Protein AF-A0A353PG10-F1 (afdb_monomer_lite)

Foldseek 3Di:
DDPVPQKDKDWDKDLLVVQCVPVNLCSLVVSLVVVVVVLQVVLVVCVVLVKFKAWPVQAFQVLVCLLLVQPPDQVQAGRMGTDTMMMIGRDPDDDDDDSVVSSVVSVPDDDDDHHDHPDPDDPDDRVSSVVVRVVPGGHRHPDDQDPLDPQDDQQDAPDDPDDVVVCVVPDDPDDDDDPPDDDPPSNVVNVVSLLRADCSHPPNVHPRPSPPDDDDDD

Sequence (218 aa):
PSADGSVALLGLTSIHWREAWKYGERAYRYCQLDVGHAVAALSYAAALLGWRLQSLTHWPDAAVAALLGVDRPTDGAEAEHPDLLLAVDTGPAGAPPEADAWLAWARDAEWQGRPNVLDHRPLYQWPVIEAVSHAADKPATPVFFPMMHDAPAVRPAAGDERPAMAVIRERRSAQAYDPAGTMPLATLEALLDRFVPRADVPPWAALPESDRLHLLLF

Radius of gyration: 20.2 Å; chains: 1; bounding box: 53×33×56 Å

pLDDT: mean 86.89, std 9.65, range [48.97, 97.25]

Secondary structure (DSSP, 8-state):
--TTS-EEEEEEEE-THHHHHHHGGGHHHHHHHHHHHHHHHHHHHHHHHT-EEEE-TTS-HHHHHHHHT-SS--TTPPP-EEEEEEEEE-SSSPPPPPHHHHHHHHHTS-----PPPS-SS-----HHHHHHHHHH--------------PPPPPPPSS--S-HHHHHHH-----S--TT----HHHHHHHHGGGS--TTSTTGGG-TTGGG------

Structure (mmCIF, N/CA/C/O backbone):
data_AF-A0A353PG10-F1
#
_entry.id   AF-A0A353PG10-F1
#
loop_
_atom_site.group_PDB
_atom_site.id
_atom_site.type_symbol
_atom_site.label_atom_id
_atom_site.label_alt_id
_atom_site.label_comp_id
_atom_site.label_asym_id
_atom_site.label_entity_id
_atom_site.label_seq_id
_atom_site.pdbx_PDB_ins_code
_atom_site.Cartn_x
_atom_site.Cartn_y
_atom_site.Cartn_z
_atom_site.occupancy
_atom_site.B_iso_or_equiv
_atom_site.auth_seq_id
_atom_site.auth_comp_id
_atom_site.auth_asym_id
_atom_site.auth_atom_id
_atom_site.pdbx_PDB_model_num
ATOM 1 N N . PRO A 1 1 ? -19.502 -7.503 3.652 1.00 61.19 1 PRO A N 1
ATOM 2 C CA . PRO A 1 1 ? -18.979 -8.670 2.896 1.00 61.19 1 PRO A CA 1
ATOM 3 C C . PRO A 1 1 ? -19.734 -8.865 1.576 1.00 61.19 1 PRO A C 1
ATOM 5 O O . PRO A 1 1 ? -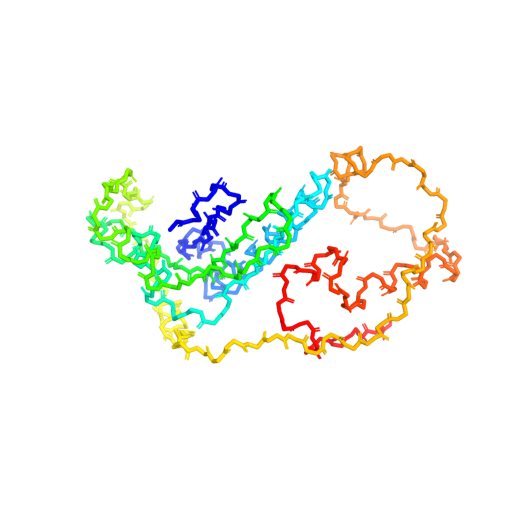20.938 -8.618 1.547 1.00 61.19 1 PRO A O 1
ATOM 8 N N . SER A 1 2 ? -19.044 -9.265 0.500 1.00 65.62 2 SER A N 1
ATOM 9 C CA . SER A 1 2 ? -19.690 -9.573 -0.788 1.00 65.62 2 SER A CA 1
ATOM 10 C C . SER A 1 2 ? -20.646 -10.762 -0.633 1.00 65.62 2 SER A C 1
ATOM 12 O O . SER A 1 2 ? -20.332 -11.729 0.059 1.00 65.62 2 SER A O 1
ATOM 14 N N . ALA A 1 3 ? -21.833 -10.682 -1.238 1.00 64.31 3 ALA A N 1
ATOM 15 C CA . ALA A 1 3 ? -22.872 -11.706 -1.079 1.00 64.31 3 ALA A CA 1
ATOM 16 C C . ALA A 1 3 ? -22.484 -13.063 -1.698 1.00 64.31 3 ALA A C 1
ATOM 18 O O . ALA A 1 3 ? -22.987 -14.099 -1.272 1.00 64.31 3 ALA A O 1
ATOM 19 N N . ASP A 1 4 ? -21.587 -13.055 -2.684 1.00 76.38 4 ASP A N 1
ATOM 20 C CA . ASP A 1 4 ? -21.081 -14.232 -3.395 1.00 76.38 4 ASP A CA 1
ATOM 21 C C . ASP A 1 4 ? -19.673 -14.667 -2.942 1.00 76.38 4 ASP A C 1
ATOM 23 O O . ASP A 1 4 ? -19.165 -15.681 -3.417 1.00 76.38 4 ASP A O 1
ATOM 27 N N . GLY A 1 5 ? -19.041 -13.923 -2.025 1.00 78.56 5 GLY A N 1
ATOM 28 C CA . GLY A 1 5 ? -17.683 -14.189 -1.545 1.00 78.56 5 GLY A CA 1
ATOM 29 C C . GLY A 1 5 ? -16.573 -13.894 -2.560 1.00 78.56 5 GLY A C 1
ATOM 30 O O . GLY A 1 5 ? -15.436 -14.303 -2.335 1.00 78.56 5 GLY A O 1
ATOM 31 N N . SER A 1 6 ? -16.870 -13.198 -3.662 1.00 85.88 6 SER A N 1
ATOM 32 C CA . SER A 1 6 ? -15.894 -12.892 -4.721 1.00 85.88 6 SER A CA 1
ATOM 33 C C . SER A 1 6 ? -14.858 -11.836 -4.320 1.00 85.88 6 SER A C 1
ATOM 35 O O . SER A 1 6 ? -13.756 -11.820 -4.876 1.00 85.88 6 SER A O 1
ATOM 37 N N . VAL A 1 7 ? -15.197 -10.990 -3.338 1.00 90.69 7 VAL A N 1
ATOM 38 C CA . VAL A 1 7 ? -14.365 -9.873 -2.863 1.00 90.69 7 VAL A CA 1
ATOM 39 C C . VAL A 1 7 ? -13.881 -10.099 -1.434 1.00 90.69 7 VAL A C 1
ATOM 41 O O . VAL A 1 7 ? -14.697 -10.242 -0.516 1.00 90.69 7 VAL A O 1
ATOM 44 N N . ALA A 1 8 ? -12.564 -10.015 -1.249 1.00 92.12 8 ALA A N 1
ATOM 45 C CA . ALA A 1 8 ? -11.888 -9.952 0.043 1.00 92.12 8 ALA A CA 1
ATOM 46 C C . ALA A 1 8 ? -11.240 -8.574 0.253 1.00 92.12 8 ALA A C 1
ATOM 48 O O . ALA A 1 8 ? -10.805 -7.933 -0.703 1.00 92.12 8 ALA A O 1
ATOM 49 N N . LEU A 1 9 ? -11.154 -8.128 1.508 1.00 94.25 9 LEU A N 1
ATOM 50 C CA . LEU A 1 9 ? -10.423 -6.916 1.876 1.00 94.25 9 LEU A CA 1
ATOM 51 C C . LEU A 1 9 ? -9.080 -7.284 2.504 1.00 94.25 9 LEU A C 1
ATOM 53 O O . LEU A 1 9 ? -9.008 -8.163 3.360 1.00 94.25 9 LEU A O 1
ATOM 57 N N . LEU A 1 10 ? -8.028 -6.595 2.077 1.00 95.88 10 LEU A N 1
ATOM 58 C CA . LEU A 1 10 ? -6.673 -6.729 2.588 1.00 95.88 10 LEU A CA 1
ATOM 59 C C . LEU A 1 10 ? -6.204 -5.364 3.094 1.00 95.88 10 LEU A C 1
ATOM 61 O O . LEU A 1 10 ? -6.101 -4.417 2.317 1.00 95.88 10 LEU A O 1
ATOM 65 N N . GLY A 1 11 ? -5.926 -5.269 4.390 1.00 96.38 11 GLY A N 1
ATOM 66 C CA . GLY A 1 11 ? -5.339 -4.079 4.999 1.00 96.38 11 GLY A CA 1
ATOM 67 C C . GLY A 1 11 ? -3.822 -4.157 5.073 1.00 96.38 11 GLY A C 1
ATOM 68 O O . GLY A 1 11 ? -3.269 -5.226 5.330 1.00 96.38 11 GLY A O 1
ATOM 69 N N . LEU A 1 12 ? -3.170 -3.017 4.880 1.00 97.25 12 LEU A N 1
ATOM 70 C CA . LEU A 1 12 ? -1.768 -2.796 5.208 1.00 97.25 12 LEU A CA 1
ATOM 71 C C . LEU A 1 12 ? -1.688 -1.801 6.364 1.00 97.25 12 LEU A C 1
ATOM 73 O O . LEU A 1 12 ? -2.418 -0.806 6.387 1.00 97.25 12 LEU A O 1
ATOM 77 N N . THR A 1 13 ? -0.810 -2.101 7.311 1.00 96.81 13 THR A N 1
ATOM 78 C CA . THR A 1 13 ? -0.596 -1.333 8.534 1.00 96.81 13 THR A CA 1
ATOM 79 C C . THR A 1 13 ? 0.894 -1.178 8.799 1.00 96.81 13 THR A C 1
ATOM 81 O O . THR A 1 13 ? 1.704 -2.037 8.426 1.00 96.81 13 THR A O 1
ATOM 84 N N . SER A 1 14 ? 1.248 -0.106 9.502 1.00 96.50 14 SER A N 1
ATOM 85 C CA . SER A 1 14 ? 2.624 0.201 9.870 1.00 96.50 14 SER A CA 1
ATOM 86 C C . SER A 1 14 ? 2.748 0.455 11.359 1.00 96.50 14 SER A C 1
ATOM 88 O O . SER A 1 14 ? 2.013 1.237 11.954 1.00 96.50 14 SER A O 1
ATOM 90 N N . ILE A 1 15 ? 3.770 -0.152 11.957 1.00 94.94 15 ILE A N 1
ATOM 91 C CA . ILE A 1 15 ? 4.272 0.245 13.270 1.00 94.94 15 ILE A CA 1
ATOM 92 C C . ILE A 1 15 ? 5.528 1.069 13.011 1.00 94.94 15 ILE A C 1
ATOM 94 O O . ILE A 1 15 ? 6.625 0.514 12.917 1.00 94.94 15 ILE A O 1
ATOM 98 N N . HIS A 1 16 ? 5.379 2.390 12.879 1.00 94.69 16 HIS A N 1
ATOM 99 C CA . HIS A 1 16 ? 6.475 3.293 12.497 1.00 94.69 16 HIS A CA 1
ATOM 100 C C . HIS A 1 16 ? 7.722 3.142 13.385 1.00 94.69 16 HIS A C 1
ATOM 102 O O . HIS A 1 16 ? 8.853 3.329 12.929 1.00 94.69 16 HIS A O 1
ATOM 108 N N . TRP A 1 17 ? 7.532 2.749 14.650 1.00 92.00 17 TRP A N 1
ATOM 109 C CA . TRP A 1 17 ? 8.621 2.481 15.586 1.00 92.00 17 TRP A CA 1
ATOM 110 C C . TRP A 1 17 ? 9.616 1.420 15.082 1.00 92.00 17 TRP A C 1
ATOM 112 O O . TRP A 1 17 ? 10.823 1.563 15.290 1.00 92.00 17 TRP A O 1
ATOM 122 N N . ARG A 1 18 ? 9.151 0.412 14.328 1.00 92.12 18 ARG A N 1
ATOM 123 C CA . ARG A 1 18 ? 10.015 -0.624 13.728 1.00 92.12 18 ARG A CA 1
ATOM 124 C C . ARG A 1 18 ? 11.012 -0.073 12.715 1.00 92.12 18 ARG A C 1
ATOM 126 O O . ARG A 1 18 ? 12.076 -0.660 12.553 1.00 92.12 18 ARG A O 1
ATOM 133 N N . GLU A 1 19 ? 10.702 1.054 12.084 1.00 94.56 19 GLU A N 1
ATOM 134 C CA . GLU A 1 19 ? 11.588 1.723 11.127 1.00 94.56 19 GLU A CA 1
ATOM 135 C C . GLU A 1 19 ? 12.431 2.832 11.783 1.00 94.56 19 GLU A C 1
ATOM 137 O O . GLU A 1 19 ? 13.506 3.208 11.299 1.00 94.56 19 GLU A O 1
ATOM 142 N N . ALA A 1 20 ? 11.986 3.343 12.932 1.00 93.19 20 ALA A N 1
ATOM 143 C CA . ALA A 1 20 ? 12.595 4.484 13.608 1.00 93.19 20 ALA A CA 1
ATOM 144 C C . ALA A 1 20 ? 13.982 4.206 14.195 1.00 93.19 20 ALA A C 1
ATOM 146 O O . ALA A 1 20 ? 14.817 5.110 14.198 1.00 93.19 20 ALA A O 1
ATOM 147 N N . TRP A 1 21 ? 14.286 2.977 14.624 1.00 88.12 21 TRP A N 1
ATOM 148 C CA . TRP A 1 21 ? 15.627 2.654 15.142 1.00 88.12 21 TRP A CA 1
ATOM 149 C C . TRP A 1 21 ? 16.729 2.855 14.089 1.00 88.12 21 TRP A C 1
ATOM 151 O O . TRP A 1 21 ? 17.858 3.203 14.431 1.00 88.12 21 TRP A O 1
ATOM 161 N N . LYS A 1 22 ? 16.405 2.645 12.805 1.00 90.44 22 LYS A N 1
ATOM 162 C CA . LYS A 1 22 ? 17.348 2.752 11.685 1.00 90.44 22 LYS A CA 1
ATOM 163 C C . LYS A 1 22 ? 17.289 4.115 11.004 1.00 90.44 22 LYS A C 1
ATOM 165 O O . LYS A 1 22 ? 18.321 4.631 10.571 1.00 90.44 22 LYS A O 1
ATOM 170 N N . TYR A 1 23 ? 16.092 4.683 10.870 1.00 94.00 23 TYR A N 1
ATOM 171 C CA . TYR A 1 23 ? 15.860 5.863 10.034 1.00 94.00 23 TYR A CA 1
ATOM 172 C C . TYR A 1 23 ? 15.484 7.131 10.812 1.00 94.00 23 TYR A C 1
ATOM 174 O O . TYR A 1 23 ? 15.431 8.205 10.201 1.00 94.00 23 TYR A O 1
ATOM 182 N N . GLY A 1 24 ? 15.276 7.032 12.129 1.00 93.44 24 GLY A N 1
ATOM 183 C CA . GLY A 1 24 ? 14.870 8.141 12.990 1.00 93.44 24 GLY A CA 1
ATOM 184 C C . GLY A 1 24 ? 13.595 8.810 12.484 1.00 93.44 24 GLY A C 1
ATOM 185 O O . GLY A 1 24 ? 12.650 8.140 12.075 1.00 93.44 24 GLY A O 1
ATOM 186 N N . GLU A 1 25 ? 13.606 10.140 12.415 1.00 94.44 25 GLU A N 1
ATOM 187 C CA . GLU A 1 25 ? 12.480 10.970 11.952 1.00 94.44 25 GLU A CA 1
ATOM 188 C C . GLU A 1 25 ? 11.973 10.619 10.542 1.00 94.44 25 GLU A C 1
ATOM 190 O O . GLU A 1 25 ? 10.829 10.904 10.198 1.00 94.44 25 GLU A O 1
ATOM 195 N N . ARG A 1 26 ? 12.800 9.974 9.707 1.00 94.88 26 ARG A N 1
ATOM 196 C CA . ARG A 1 26 ? 12.413 9.578 8.343 1.00 94.88 26 ARG A CA 1
ATOM 197 C C . ARG A 1 26 ? 11.618 8.273 8.286 1.00 94.88 26 ARG A C 1
ATOM 199 O O . ARG A 1 26 ? 11.213 7.887 7.194 1.00 94.88 26 ARG A O 1
ATOM 206 N N . ALA A 1 27 ? 11.413 7.591 9.410 1.00 95.69 27 ALA A N 1
ATOM 207 C CA . ALA A 1 27 ? 10.739 6.296 9.463 1.00 95.69 27 ALA A CA 1
ATOM 208 C C . ALA A 1 27 ? 9.342 6.308 8.838 1.00 95.69 27 ALA A C 1
ATOM 210 O O . ALA A 1 27 ? 9.041 5.407 8.061 1.00 95.69 27 ALA A O 1
ATOM 211 N N . TYR A 1 28 ? 8.551 7.362 9.081 1.00 95.75 28 TYR A N 1
ATOM 212 C CA . TYR A 1 28 ? 7.235 7.530 8.455 1.00 95.75 28 TYR A CA 1
ATOM 213 C C . TYR A 1 28 ? 7.326 7.387 6.930 1.00 95.75 28 TYR A C 1
ATOM 215 O O . TYR A 1 28 ? 6.670 6.543 6.330 1.00 95.75 28 TYR A O 1
ATOM 223 N N . ARG A 1 29 ? 8.243 8.135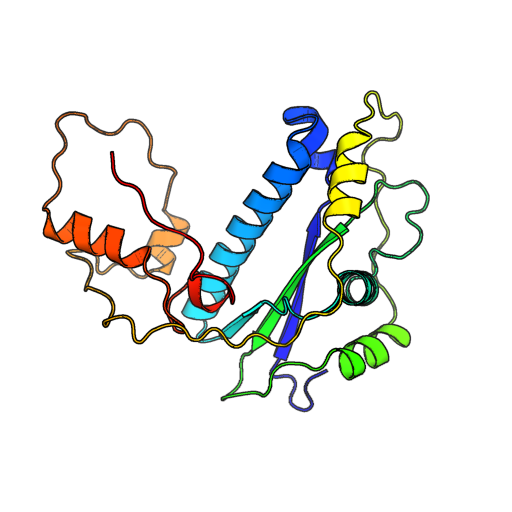 6.298 1.00 96.00 29 ARG A N 1
ATOM 224 C CA . ARG A 1 29 ? 8.467 8.072 4.848 1.00 96.00 29 ARG A CA 1
ATOM 225 C C . ARG A 1 29 ? 8.853 6.666 4.381 1.00 96.00 29 ARG A C 1
ATOM 227 O O . ARG A 1 29 ? 8.420 6.269 3.306 1.00 96.00 29 ARG A O 1
ATOM 234 N N . TYR A 1 30 ? 9.688 5.945 5.129 1.00 96.56 30 TYR A N 1
ATOM 235 C CA . TYR A 1 30 ? 10.090 4.589 4.742 1.00 96.56 30 TYR A CA 1
ATOM 236 C C . TYR A 1 30 ? 8.936 3.592 4.843 1.00 96.56 30 TYR A C 1
ATOM 238 O O . TYR A 1 30 ? 8.772 2.813 3.912 1.00 96.56 30 TYR A O 1
ATOM 246 N N . CYS A 1 31 ? 8.077 3.699 5.860 1.00 96.69 31 CYS A N 1
ATOM 247 C CA . CYS A 1 31 ? 6.853 2.895 5.936 1.00 96.69 31 CYS A CA 1
ATOM 248 C C . CYS A 1 31 ? 5.971 3.115 4.698 1.00 96.69 31 CYS A C 1
ATOM 250 O O . CYS A 1 31 ? 5.562 2.155 4.053 1.00 96.69 31 CYS A O 1
ATOM 252 N N . GLN A 1 32 ? 5.797 4.368 4.263 1.00 94.75 32 GLN A N 1
ATOM 253 C CA . GLN A 1 32 ? 5.032 4.665 3.044 1.00 94.75 32 GLN A CA 1
ATOM 254 C C . GLN A 1 32 ? 5.668 4.072 1.770 1.00 94.75 32 GLN A C 1
ATOM 256 O O . GLN A 1 32 ? 4.966 3.616 0.864 1.00 94.75 32 GLN A O 1
ATOM 261 N N . LEU A 1 33 ? 7.004 4.034 1.687 1.00 94.81 33 LEU A N 1
ATOM 262 C CA . LEU A 1 33 ? 7.709 3.373 0.580 1.00 94.81 33 LEU A CA 1
ATOM 263 C C . LEU A 1 33 ? 7.508 1.851 0.606 1.00 94.81 33 LEU A C 1
ATOM 265 O O . LEU A 1 33 ? 7.279 1.249 -0.446 1.00 94.81 33 LEU A O 1
ATOM 269 N N . ASP A 1 34 ? 7.555 1.240 1.787 1.00 96.50 34 ASP A N 1
ATOM 270 C CA . ASP A 1 34 ? 7.353 -0.198 1.963 1.00 96.50 34 ASP A CA 1
ATOM 271 C C . ASP A 1 34 ? 5.918 -0.610 1.620 1.00 96.50 34 ASP A C 1
ATOM 273 O O . ASP A 1 34 ? 5.719 -1.601 0.913 1.00 96.50 34 ASP A O 1
ATOM 277 N N . VAL A 1 35 ? 4.924 0.197 2.002 1.00 95.56 35 VAL A N 1
ATOM 278 C CA . VAL A 1 35 ? 3.524 0.031 1.578 1.00 95.56 35 VAL A CA 1
ATOM 279 C C . VAL A 1 35 ? 3.418 0.086 0.054 1.00 95.56 35 VAL A C 1
ATOM 281 O O . VAL A 1 35 ? 2.810 -0.798 -0.552 1.00 95.56 35 VAL A O 1
ATOM 284 N N . GLY A 1 36 ? 4.072 1.050 -0.602 1.00 92.81 36 GLY A N 1
ATOM 285 C CA . GLY A 1 36 ? 4.122 1.122 -2.066 1.00 92.81 36 GLY A CA 1
ATOM 286 C C . GLY A 1 36 ? 4.718 -0.138 -2.712 1.00 92.81 36 GLY A C 1
ATOM 287 O O . GLY A 1 36 ? 4.179 -0.659 -3.695 1.00 92.81 36 GLY A O 1
ATOM 288 N N . HIS A 1 37 ? 5.794 -0.684 -2.139 1.00 93.50 37 HIS A N 1
ATOM 289 C CA . HIS A 1 37 ? 6.376 -1.953 -2.581 1.00 93.50 37 HIS A CA 1
ATOM 290 C C . HIS A 1 37 ? 5.433 -3.144 -2.364 1.00 93.50 37 HIS A C 1
ATOM 292 O O . HIS A 1 37 ? 5.328 -3.999 -3.251 1.00 93.50 37 HIS A O 1
ATOM 298 N N . ALA A 1 38 ? 4.736 -3.195 -1.227 1.00 95.94 38 ALA A N 1
ATOM 299 C CA . ALA A 1 38 ? 3.758 -4.231 -0.918 1.00 95.94 38 ALA A CA 1
ATOM 300 C C . ALA A 1 38 ? 2.588 -4.205 -1.911 1.00 95.94 38 ALA A C 1
ATOM 302 O O . ALA A 1 38 ? 2.265 -5.238 -2.497 1.00 95.94 38 ALA A O 1
ATOM 303 N N . VAL A 1 39 ? 2.022 -3.026 -2.191 1.00 94.75 39 VAL A N 1
ATOM 304 C CA . VAL A 1 39 ? 0.951 -2.851 -3.187 1.00 94.75 39 VAL A CA 1
ATOM 305 C C . VAL A 1 39 ? 1.403 -3.305 -4.569 1.00 94.75 39 VAL A C 1
ATOM 307 O O . VAL A 1 39 ? 0.683 -4.047 -5.236 1.00 94.75 39 VAL A O 1
ATOM 310 N N . ALA A 1 40 ? 2.610 -2.926 -4.999 1.00 92.19 40 ALA A N 1
ATOM 311 C CA . ALA A 1 40 ? 3.134 -3.364 -6.287 1.00 92.19 40 ALA A CA 1
ATOM 312 C C . ALA A 1 40 ? 3.273 -4.895 -6.353 1.00 92.19 40 ALA A C 1
ATOM 314 O O . ALA A 1 40 ? 2.849 -5.510 -7.331 1.00 92.19 40 ALA A O 1
ATOM 315 N N . ALA A 1 41 ? 3.823 -5.525 -5.310 1.00 93.94 41 ALA A N 1
ATOM 316 C CA . ALA A 1 41 ? 3.961 -6.979 -5.239 1.00 93.94 41 ALA A CA 1
ATOM 317 C C . ALA A 1 41 ? 2.601 -7.696 -5.281 1.00 93.94 41 ALA A C 1
ATOM 319 O O . ALA A 1 41 ? 2.437 -8.652 -6.043 1.00 93.94 41 ALA A O 1
ATOM 320 N N . LEU A 1 42 ? 1.622 -7.204 -4.518 1.00 95.75 42 LEU A N 1
ATOM 321 C CA . LEU A 1 42 ? 0.252 -7.716 -4.509 1.00 95.75 42 LEU A CA 1
ATOM 322 C C . LEU A 1 42 ? -0.425 -7.538 -5.871 1.00 95.75 42 LEU A C 1
ATOM 324 O O . LEU A 1 42 ? -1.096 -8.454 -6.336 1.00 95.75 42 LEU A O 1
ATOM 328 N N . SER A 1 43 ? -0.211 -6.404 -6.544 1.00 94.06 43 SER A N 1
ATOM 329 C CA . SER A 1 43 ? -0.770 -6.134 -7.872 1.00 94.06 43 SER A CA 1
ATOM 330 C C . SER A 1 43 ? -0.240 -7.116 -8.921 1.00 94.06 43 SER A C 1
ATOM 332 O O . SER A 1 43 ? -1.022 -7.689 -9.680 1.00 94.06 43 SER A O 1
ATOM 334 N N . TYR A 1 44 ? 1.068 -7.401 -8.917 1.00 93.75 44 TYR A N 1
ATOM 335 C CA . TYR A 1 44 ? 1.634 -8.439 -9.783 1.00 93.75 44 TYR A CA 1
ATOM 336 C C . TYR A 1 44 ? 1.094 -9.834 -9.445 1.00 93.75 44 TYR A C 1
ATOM 338 O O . TYR A 1 44 ? 0.800 -10.604 -10.357 1.00 93.75 44 TYR A O 1
ATOM 346 N N . ALA A 1 45 ? 0.944 -10.171 -8.161 1.00 94.19 45 ALA A N 1
ATOM 347 C CA . ALA A 1 45 ? 0.387 -11.458 -7.747 1.00 94.19 45 ALA A CA 1
ATOM 348 C C . ALA A 1 45 ? -1.074 -11.624 -8.200 1.00 94.19 45 ALA A C 1
ATOM 350 O O . ALA A 1 45 ? -1.414 -12.653 -8.779 1.00 94.19 45 ALA A O 1
ATOM 351 N N . ALA A 1 46 ? -1.908 -10.599 -8.004 1.00 93.44 46 ALA A N 1
ATOM 352 C CA . ALA A 1 46 ? -3.294 -10.585 -8.460 1.00 93.44 46 ALA A CA 1
ATOM 353 C C . ALA A 1 46 ? -3.377 -10.760 -9.984 1.00 93.44 46 ALA A C 1
ATOM 355 O O . ALA A 1 46 ? -4.083 -11.649 -10.455 1.00 93.44 46 ALA A O 1
ATOM 356 N N . ALA A 1 47 ? -2.571 -10.013 -10.747 1.00 92.25 47 ALA A N 1
ATOM 357 C CA . ALA A 1 47 ? -2.531 -10.123 -12.204 1.00 92.25 47 ALA A CA 1
ATOM 358 C C . ALA A 1 47 ? -2.158 -11.539 -12.685 1.00 92.25 47 ALA A C 1
ATOM 360 O O . ALA A 1 47 ? -2.768 -12.054 -13.619 1.00 92.25 47 ALA A O 1
ATOM 361 N N . LEU A 1 48 ? -1.199 -12.202 -12.028 1.00 93.50 48 LEU A N 1
ATOM 362 C CA . LEU A 1 48 ? -0.811 -13.583 -12.353 1.00 93.50 48 LEU A CA 1
ATOM 363 C C . LEU A 1 48 ? -1.910 -14.611 -12.058 1.00 93.50 48 LEU A C 1
ATOM 365 O O . LEU A 1 48 ? -1.944 -15.661 -12.695 1.00 93.50 48 LEU A O 1
ATOM 369 N N . LEU A 1 49 ? -2.787 -14.317 -11.098 1.00 93.00 49 LEU A N 1
ATOM 370 C CA . LEU A 1 49 ? -3.926 -15.158 -10.727 1.00 93.00 49 LEU A CA 1
ATOM 371 C C . LEU A 1 49 ? -5.201 -14.817 -11.516 1.00 93.00 49 LEU A C 1
ATOM 373 O O . LEU A 1 49 ? -6.214 -15.493 -11.353 1.00 93.00 49 LEU A O 1
ATOM 377 N N . GLY A 1 50 ? -5.161 -13.787 -12.369 1.00 91.56 50 GLY A N 1
ATOM 378 C CA . GLY A 1 50 ? -6.340 -13.270 -13.067 1.00 91.56 50 GLY A CA 1
ATOM 379 C C . GLY A 1 50 ? -7.317 -12.529 -12.148 1.00 91.56 50 GLY A C 1
ATOM 380 O O . GLY A 1 50 ? -8.491 -12.400 -12.481 1.00 91.56 50 GLY A O 1
ATOM 381 N N . TRP A 1 51 ? -6.851 -12.072 -10.985 1.00 92.06 51 TRP A N 1
ATOM 382 C CA . TRP A 1 51 ? -7.632 -11.307 -10.014 1.00 92.06 51 TRP A CA 1
ATOM 383 C C . TRP A 1 51 ? -7.419 -9.811 -10.206 1.00 92.06 51 TRP A C 1
ATOM 385 O O . TRP A 1 51 ? -6.399 -9.369 -10.743 1.00 92.06 51 TRP A O 1
ATOM 395 N N . ARG A 1 52 ? -8.360 -9.015 -9.702 1.00 89.62 52 ARG A N 1
ATOM 396 C CA . ARG A 1 52 ? -8.214 -7.562 -9.626 1.00 89.62 52 ARG A CA 1
ATOM 397 C C . ARG A 1 52 ? -7.857 -7.132 -8.218 1.00 89.62 52 ARG A C 1
ATOM 399 O O . ARG A 1 52 ? -8.399 -7.641 -7.243 1.00 89.62 52 ARG A O 1
ATOM 406 N N . LEU A 1 53 ? -6.963 -6.157 -8.140 1.00 91.38 53 LEU A N 1
ATOM 407 C CA . LEU A 1 53 ? -6.593 -5.483 -6.907 1.00 91.38 53 LEU A CA 1
ATOM 408 C C . LEU A 1 53 ? -6.910 -4.001 -7.069 1.00 91.38 53 LEU A C 1
ATOM 410 O O . LEU A 1 53 ? -6.454 -3.398 -8.035 1.00 91.38 53 LEU A O 1
ATOM 414 N N . GLN A 1 54 ? -7.662 -3.423 -6.139 1.00 89.31 54 GLN A N 1
ATOM 415 C CA . GLN A 1 54 ? -8.019 -2.004 -6.157 1.00 89.31 54 GLN A CA 1
ATOM 416 C C . GLN A 1 54 ? -7.799 -1.384 -4.784 1.00 89.31 54 GLN A C 1
ATOM 418 O O . GLN A 1 54 ? -8.236 -1.939 -3.781 1.00 89.31 54 GLN A O 1
ATOM 423 N N . SER A 1 55 ? -7.154 -0.222 -4.728 1.00 90.44 55 SER A N 1
ATOM 424 C CA . SER A 1 55 ? -7.056 0.540 -3.485 1.00 90.44 55 SER A CA 1
ATOM 425 C C . SER A 1 55 ? -8.332 1.332 -3.199 1.00 90.44 55 SER A C 1
ATOM 427 O O . SER A 1 55 ? -8.864 2.023 -4.069 1.00 90.44 55 SER A O 1
ATOM 429 N N . LEU A 1 56 ? -8.815 1.250 -1.960 1.00 91.00 56 LEU A N 1
ATOM 430 C CA . LEU A 1 56 ? -10.027 1.909 -1.473 1.00 91.00 56 LEU A CA 1
ATOM 431 C C . LEU A 1 56 ? -9.697 3.259 -0.815 1.00 91.00 56 LEU A C 1
ATOM 433 O O . LEU A 1 56 ? -10.118 3.544 0.303 1.00 91.00 56 LEU A O 1
ATOM 437 N N . THR A 1 57 ? -8.962 4.121 -1.525 1.00 88.50 57 THR A N 1
ATOM 438 C CA . THR A 1 57 ? -8.446 5.406 -1.000 1.00 88.50 57 THR A CA 1
ATOM 439 C C . THR A 1 57 ? -9.523 6.417 -0.591 1.00 88.50 57 THR A C 1
ATOM 441 O O . THR A 1 57 ? -9.216 7.422 0.048 1.00 88.50 57 THR A O 1
ATOM 444 N N . HIS A 1 58 ? -10.787 6.172 -0.933 1.00 88.94 58 HIS A N 1
ATOM 445 C CA . HIS A 1 58 ? -11.910 7.046 -0.596 1.00 88.94 58 HIS A CA 1
ATOM 446 C C . HIS A 1 58 ? -12.410 6.879 0.848 1.00 88.94 58 HIS A C 1
ATOM 448 O O . HIS A 1 58 ? -13.067 7.773 1.384 1.00 88.94 58 HIS A O 1
ATOM 454 N N . TRP A 1 59 ? -12.084 5.762 1.506 1.00 92.69 59 TRP A N 1
ATOM 455 C CA . TRP A 1 59 ? -12.515 5.500 2.882 1.00 92.69 59 TRP A CA 1
ATOM 456 C C . TRP A 1 59 ? -11.725 6.379 3.855 1.00 92.69 59 TRP A C 1
ATOM 458 O O . TRP A 1 59 ? -10.525 6.548 3.648 1.00 92.69 59 TRP A O 1
ATOM 468 N N . PRO A 1 60 ? -12.347 6.944 4.905 1.00 94.50 60 PRO A N 1
ATOM 469 C CA . PRO A 1 60 ? -11.604 7.662 5.936 1.00 94.50 60 PRO A CA 1
ATOM 470 C C . PRO A 1 60 ? -10.667 6.710 6.680 1.00 94.50 60 PRO A C 1
ATOM 472 O O . PRO A 1 60 ? -11.039 5.562 6.935 1.00 94.50 60 PRO A O 1
ATOM 475 N N . ASP A 1 61 ? -9.512 7.205 7.116 1.00 95.56 61 ASP A N 1
ATOM 476 C CA . ASP A 1 61 ? -8.520 6.371 7.806 1.00 95.56 61 ASP A CA 1
ATOM 477 C C . ASP A 1 61 ? -9.084 5.787 9.104 1.00 95.56 61 ASP A C 1
ATOM 479 O O . ASP A 1 61 ? -8.810 4.639 9.426 1.00 95.56 61 ASP A O 1
ATOM 483 N N . ALA A 1 62 ? -9.991 6.497 9.785 1.00 95.06 62 ALA A N 1
ATOM 484 C CA . ALA A 1 62 ? -10.715 5.974 10.946 1.00 95.06 62 ALA A CA 1
ATOM 485 C C . ALA A 1 62 ? -11.583 4.738 10.626 1.00 95.06 62 ALA A C 1
ATOM 487 O O . ALA A 1 62 ? -11.687 3.827 11.444 1.00 95.06 62 ALA A O 1
ATOM 488 N N . ALA A 1 63 ? -12.198 4.672 9.438 1.00 95.62 63 ALA A N 1
ATOM 489 C CA . ALA A 1 63 ? -12.944 3.482 9.021 1.00 95.62 63 ALA A CA 1
ATOM 490 C C . ALA A 1 63 ? -12.000 2.320 8.708 1.00 95.62 63 ALA A C 1
ATOM 492 O O . ALA A 1 63 ? -12.305 1.177 9.041 1.00 95.62 63 ALA A O 1
ATOM 493 N N . VAL A 1 64 ? -10.850 2.608 8.093 1.00 96.06 64 VAL A N 1
ATOM 494 C CA . VAL A 1 64 ? -9.813 1.599 7.856 1.00 96.06 64 VAL A CA 1
ATOM 495 C C . VAL A 1 64 ? -9.257 1.098 9.192 1.00 96.06 64 VAL A C 1
ATOM 497 O O . VAL A 1 64 ? -9.177 -0.109 9.389 1.00 96.06 64 VAL A O 1
ATOM 500 N N . ALA A 1 65 ? -8.974 1.992 10.141 1.00 95.38 65 ALA A N 1
ATOM 501 C CA . ALA A 1 65 ? -8.496 1.656 11.479 1.00 95.38 65 ALA A CA 1
ATOM 502 C C . ALA A 1 65 ? -9.455 0.703 12.200 1.00 95.38 65 ALA A C 1
ATOM 504 O O . ALA A 1 65 ? -9.031 -0.352 12.667 1.00 95.38 65 ALA A O 1
ATOM 505 N N . ALA A 1 66 ? -10.748 1.043 12.217 1.00 94.38 66 ALA A N 1
ATOM 506 C CA . ALA A 1 66 ? -11.796 0.232 12.830 1.00 94.38 66 ALA A CA 1
ATOM 507 C C . ALA A 1 66 ? -11.967 -1.122 12.132 1.00 94.38 66 ALA A C 1
ATOM 509 O O . ALA A 1 66 ? -12.138 -2.150 12.787 1.00 94.38 66 ALA A O 1
ATOM 510 N N . LEU A 1 67 ? -11.893 -1.145 10.795 1.00 94.69 67 LEU A N 1
ATOM 511 C CA . LEU A 1 67 ? -11.986 -2.382 10.022 1.00 94.69 67 LEU A CA 1
ATOM 512 C C . LEU A 1 67 ? -10.762 -3.282 10.203 1.00 94.69 67 LEU A C 1
ATOM 514 O O . LEU A 1 67 ? -10.910 -4.480 10.003 1.00 94.69 67 LEU A O 1
ATOM 518 N N . LEU A 1 68 ? -9.591 -2.731 10.541 1.00 93.62 68 LEU A N 1
ATOM 519 C CA . LEU A 1 68 ? -8.346 -3.467 10.808 1.00 93.62 68 LEU A CA 1
ATOM 520 C C . LEU A 1 68 ? -8.090 -3.695 12.307 1.00 93.62 68 LEU A C 1
ATOM 522 O O . LEU A 1 68 ? -7.166 -4.421 12.670 1.00 93.62 68 LEU A O 1
ATOM 526 N N . GLY A 1 69 ? -8.925 -3.119 13.174 1.00 92.88 69 GLY A N 1
ATOM 527 C CA . GLY A 1 69 ? -8.852 -3.273 14.622 1.00 92.88 69 GLY A CA 1
ATOM 528 C C . GLY A 1 69 ? -7.591 -2.662 15.227 1.00 92.88 69 GLY A C 1
ATOM 529 O O . GLY A 1 69 ? -7.153 -3.127 16.283 1.00 92.88 69 GLY A O 1
ATOM 530 N N . VAL A 1 70 ? -6.997 -1.669 14.562 1.00 93.50 70 VAL A N 1
ATOM 531 C CA . VAL A 1 70 ? -5.795 -0.947 15.021 1.00 93.50 70 VAL A CA 1
ATOM 532 C C . VAL A 1 70 ? -6.136 0.319 15.815 1.00 93.50 70 VAL A C 1
ATOM 534 O O . VAL A 1 70 ? -5.262 0.944 16.400 1.00 93.50 70 VAL A O 1
ATOM 537 N N . ASP A 1 71 ? -7.423 0.655 15.913 1.00 92.19 71 ASP A N 1
ATOM 538 C CA . ASP A 1 71 ? -7.979 1.679 16.807 1.00 92.19 71 ASP A CA 1
ATOM 539 C C . ASP A 1 71 ? -8.260 1.161 18.234 1.00 92.19 71 ASP A C 1
ATOM 541 O O . ASP A 1 71 ? -8.694 1.908 19.115 1.00 92.19 71 ASP A O 1
ATOM 545 N N . ARG A 1 72 ? -8.022 -0.132 18.478 1.00 90.44 72 ARG A N 1
ATOM 546 C CA . ARG A 1 72 ? -8.219 -0.773 19.782 1.00 90.44 72 ARG A CA 1
ATOM 547 C C . ARG A 1 72 ? -7.078 -0.433 20.751 1.00 90.44 72 ARG A C 1
ATOM 549 O O . ARG A 1 72 ? -5.959 -0.158 20.321 1.00 90.44 72 ARG A O 1
ATOM 556 N N . PRO A 1 73 ? -7.317 -0.511 22.075 1.00 87.44 73 PRO A N 1
ATOM 557 C CA . PRO A 1 73 ? -6.257 -0.347 23.064 1.00 87.44 73 PRO A CA 1
ATOM 558 C C . PRO A 1 73 ? -5.080 -1.297 22.806 1.00 87.44 73 PRO A C 1
ATOM 560 O O . PRO A 1 73 ? -5.271 -2.495 22.600 1.00 87.44 73 PRO A O 1
ATOM 563 N N . THR A 1 74 ? -3.859 -0.766 22.851 1.00 85.62 74 THR A N 1
ATOM 564 C CA . THR A 1 74 ? -2.640 -1.526 22.535 1.00 85.62 74 THR A CA 1
ATOM 565 C C . THR A 1 74 ? -2.042 -2.267 23.735 1.00 85.62 74 THR A C 1
ATOM 567 O O . THR A 1 74 ? -1.035 -2.953 23.589 1.00 85.62 74 THR A O 1
ATOM 570 N N . ASP A 1 75 ? -2.617 -2.127 24.936 1.00 86.94 75 ASP A N 1
ATOM 571 C CA . ASP A 1 75 ? -2.094 -2.684 26.196 1.00 86.94 75 ASP A CA 1
ATOM 572 C C . ASP A 1 75 ? -0.600 -2.380 26.445 1.00 86.94 75 ASP A C 1
ATOM 574 O O . ASP A 1 75 ? 0.140 -3.192 27.006 1.00 86.94 75 ASP A O 1
ATOM 578 N N . GLY A 1 76 ? -0.148 -1.192 26.027 1.00 85.38 76 GLY A N 1
ATOM 579 C CA . GLY A 1 76 ? 1.241 -0.747 26.166 1.00 85.38 76 GLY A CA 1
ATOM 580 C C . GLY A 1 76 ? 2.158 -1.131 25.003 1.00 85.38 76 GLY A C 1
ATOM 581 O O . GLY A 1 76 ? 3.335 -0.779 25.044 1.00 85.38 76 GLY A O 1
ATOM 582 N N . ALA A 1 77 ? 1.646 -1.815 23.975 1.00 91.75 77 ALA A N 1
ATOM 583 C CA . ALA A 1 77 ? 2.350 -1.971 22.708 1.00 91.75 77 ALA A CA 1
ATOM 584 C C . ALA A 1 77 ? 2.371 -0.655 21.919 1.00 91.75 77 ALA A C 1
ATOM 586 O O . ALA A 1 77 ? 1.552 0.247 22.131 1.00 91.75 77 ALA A O 1
ATOM 587 N N . GLU A 1 78 ? 3.329 -0.554 21.007 1.00 92.38 78 GLU A N 1
ATOM 588 C CA . GLU A 1 78 ? 3.496 0.601 20.139 1.00 92.38 78 GLU A CA 1
ATOM 589 C C . GLU A 1 78 ? 2.339 0.737 19.150 1.00 92.38 78 GLU A C 1
ATOM 591 O O . GLU A 1 78 ? 1.729 -0.253 18.746 1.00 92.38 78 GLU A O 1
ATOM 596 N N . ALA A 1 79 ? 2.034 1.982 18.779 1.00 90.75 79 ALA A N 1
ATOM 597 C CA . ALA A 1 79 ? 0.925 2.289 17.891 1.00 90.75 79 ALA A CA 1
ATOM 598 C C . ALA A 1 79 ? 1.132 1.655 16.508 1.00 90.75 79 ALA A C 1
ATOM 600 O O . ALA A 1 79 ? 2.184 1.806 15.878 1.00 90.75 79 ALA A O 1
ATOM 601 N N . GLU A 1 80 ? 0.099 0.954 16.054 1.00 94.62 80 GLU A N 1
ATOM 602 C CA . GLU A 1 80 ? -0.033 0.436 14.703 1.00 94.62 80 GLU A CA 1
ATOM 603 C C . GLU A 1 80 ? -1.039 1.316 13.964 1.00 94.62 80 GLU A C 1
ATOM 605 O O . GLU A 1 80 ? -2.123 1.587 14.473 1.00 94.62 80 GLU A O 1
ATOM 610 N N . HIS A 1 81 ? -0.664 1.792 12.783 1.00 95.06 81 HIS A N 1
ATOM 611 C CA . HIS A 1 81 ? -1.433 2.772 12.024 1.00 95.06 81 HIS A CA 1
ATOM 612 C C . HIS A 1 81 ? -1.942 2.143 10.722 1.00 95.06 81 HIS A C 1
ATOM 614 O O . HIS A 1 81 ? -1.204 1.368 10.105 1.00 95.06 81 HIS A O 1
ATOM 620 N N . PRO A 1 82 ? -3.182 2.432 10.288 1.00 96.31 82 PRO A N 1
ATOM 621 C CA . PRO A 1 82 ? -3.669 1.985 8.989 1.00 96.31 82 PRO A CA 1
ATOM 622 C C . PRO A 1 82 ? -2.969 2.761 7.867 1.00 96.31 82 PRO A C 1
ATOM 624 O O . PRO A 1 82 ? -2.990 3.986 7.864 1.00 96.31 82 PRO A O 1
ATOM 627 N N . ASP A 1 83 ? -2.401 2.061 6.885 1.00 95.12 83 ASP A N 1
ATOM 628 C CA . ASP A 1 83 ? -1.816 2.712 5.704 1.00 95.12 83 ASP A CA 1
ATOM 629 C C . ASP A 1 83 ? -2.748 2.640 4.495 1.00 95.12 83 ASP A C 1
ATOM 631 O O . ASP A 1 83 ? -2.936 3.615 3.768 1.00 95.12 83 ASP A O 1
ATOM 635 N N . LEU A 1 84 ? -3.302 1.452 4.225 1.00 93.44 84 LEU A N 1
ATOM 636 C CA . LEU A 1 84 ? -4.070 1.218 3.007 1.00 93.44 84 LEU A CA 1
ATOM 637 C C . LEU A 1 84 ? -5.064 0.075 3.162 1.00 93.44 84 LEU A C 1
ATOM 639 O O . LEU A 1 84 ? -4.768 -0.949 3.774 1.00 93.44 84 LEU A O 1
ATOM 643 N N . LEU A 1 85 ? -6.212 0.213 2.503 1.00 95.25 85 LEU A N 1
ATOM 644 C CA . LEU A 1 85 ? -7.181 -0.858 2.332 1.00 95.25 85 LEU A CA 1
ATOM 645 C C . LEU A 1 85 ? -7.294 -1.220 0.852 1.00 95.25 85 LEU A C 1
ATOM 647 O O . LEU A 1 85 ? -7.513 -0.358 0.001 1.00 95.25 85 LEU A O 1
ATOM 651 N N . LEU A 1 86 ? -7.151 -2.504 0.548 1.00 94.31 86 LEU A N 1
ATOM 652 C CA . LEU A 1 86 ? -7.194 -3.054 -0.799 1.00 94.31 86 LEU A CA 1
ATOM 653 C C . LEU A 1 86 ? -8.388 -4.002 -0.931 1.00 94.31 86 LEU A C 1
ATOM 655 O O . LEU A 1 86 ? -8.605 -4.857 -0.075 1.00 94.31 86 LEU A O 1
ATOM 659 N N . ALA A 1 87 ? -9.129 -3.894 -2.027 1.00 93.06 87 ALA A N 1
ATOM 660 C CA . ALA A 1 87 ? -10.096 -4.891 -2.455 1.00 93.06 87 ALA A CA 1
ATOM 661 C C . ALA A 1 87 ? -9.422 -5.883 -3.408 1.00 93.06 87 ALA A C 1
ATOM 663 O O . ALA A 1 87 ? -8.856 -5.484 -4.427 1.00 93.06 87 ALA A O 1
ATOM 664 N N . VAL A 1 88 ? -9.497 -7.168 -3.072 1.00 93.44 88 VAL A N 1
ATOM 665 C CA . VAL A 1 88 ? -9.110 -8.286 -3.932 1.00 93.44 88 VAL A CA 1
ATOM 666 C C . VAL A 1 88 ? -10.388 -8.891 -4.493 1.00 93.44 88 VAL A C 1
ATOM 668 O O . VAL A 1 88 ? -11.180 -9.454 -3.740 1.00 93.44 88 VAL A O 1
ATOM 671 N N . ASP A 1 89 ? -10.591 -8.770 -5.798 1.00 91.44 89 ASP A N 1
ATOM 672 C CA . ASP A 1 89 ? -11.767 -9.280 -6.497 1.00 91.44 89 ASP A CA 1
ATOM 673 C C . ASP A 1 89 ? -11.374 -10.438 -7.422 1.00 91.44 89 ASP A C 1
ATOM 675 O O . ASP A 1 89 ? -10.524 -10.306 -8.308 1.00 91.44 89 ASP A O 1
ATOM 679 N N . THR A 1 90 ? -11.995 -11.587 -7.176 1.00 91.88 90 THR A N 1
ATOM 680 C CA . THR A 1 90 ? -11.778 -12.851 -7.892 1.00 91.88 90 THR A CA 1
ATOM 681 C C . THR A 1 90 ? -12.916 -13.189 -8.861 1.00 91.88 90 THR A C 1
ATOM 683 O O . THR A 1 90 ? -12.827 -14.178 -9.590 1.00 91.88 90 THR A O 1
ATOM 686 N N . GLY A 1 91 ? -13.987 -12.390 -8.870 1.00 85.19 91 GLY A N 1
ATOM 687 C CA . GLY A 1 91 ? -15.196 -12.613 -9.653 1.00 85.19 91 GLY A CA 1
ATOM 688 C C . GLY A 1 91 ? -15.288 -11.763 -10.927 1.00 85.19 91 GLY A C 1
ATOM 689 O O . GLY A 1 91 ? -14.418 -10.941 -11.239 1.00 85.19 91 GLY A O 1
ATOM 690 N N . PRO A 1 92 ? -16.367 -11.941 -11.711 1.00 71.56 92 PRO A N 1
ATOM 691 C CA . PRO A 1 92 ? -16.656 -11.060 -12.830 1.00 71.56 92 PRO A CA 1
ATOM 692 C C . PRO A 1 92 ? -17.034 -9.677 -12.295 1.00 71.56 92 PRO A C 1
ATOM 694 O O . PRO A 1 92 ? -17.957 -9.564 -11.503 1.00 71.56 92 PRO A O 1
ATOM 697 N N . ALA A 1 93 ? -16.377 -8.616 -12.776 1.00 66.38 93 ALA A N 1
ATOM 698 C CA . ALA A 1 93 ? -17.054 -7.310 -12.841 1.00 66.38 93 ALA A CA 1
ATOM 699 C C . ALA A 1 93 ? -17.771 -6.768 -11.583 1.00 66.38 93 ALA A C 1
ATOM 701 O O . ALA A 1 93 ? -18.859 -6.241 -11.787 1.00 66.38 93 ALA A O 1
ATOM 702 N N . GLY A 1 94 ? -17.285 -6.918 -10.343 1.00 68.19 94 GLY A N 1
ATOM 703 C CA . GLY A 1 94 ? -18.061 -6.536 -9.155 1.00 68.19 94 GLY A CA 1
ATOM 704 C C . GLY A 1 94 ? -18.176 -5.022 -8.935 1.00 68.19 94 GLY A C 1
ATOM 705 O O . GLY A 1 94 ? -17.303 -4.251 -9.335 1.00 68.19 94 GLY A O 1
ATOM 706 N N . ALA A 1 95 ? -19.246 -4.587 -8.262 1.00 72.81 95 ALA A N 1
ATOM 707 C CA . ALA A 1 95 ? -19.307 -3.235 -7.706 1.00 72.81 95 ALA A CA 1
ATOM 708 C C . ALA A 1 95 ? -18.255 -3.082 -6.585 1.00 72.81 95 ALA A C 1
ATOM 710 O O . ALA A 1 95 ? -18.000 -4.051 -5.862 1.00 72.81 95 ALA A O 1
ATOM 711 N N . PRO A 1 96 ? -17.649 -1.893 -6.411 1.00 76.31 96 PRO A N 1
ATOM 712 C CA . PRO A 1 96 ? -16.692 -1.666 -5.338 1.00 76.31 96 PRO A CA 1
ATOM 713 C C . PRO A 1 96 ? -17.339 -1.899 -3.961 1.00 76.31 96 PRO A C 1
ATOM 715 O O . PRO A 1 96 ? -18.529 -1.630 -3.783 1.00 76.31 96 PRO A O 1
ATOM 718 N N . PRO A 1 97 ? -16.574 -2.393 -2.973 1.00 85.81 97 PRO A N 1
ATOM 719 C CA . PRO A 1 97 ? -17.094 -2.646 -1.635 1.00 85.81 97 PRO A CA 1
ATOM 720 C C . PRO A 1 97 ? -17.527 -1.3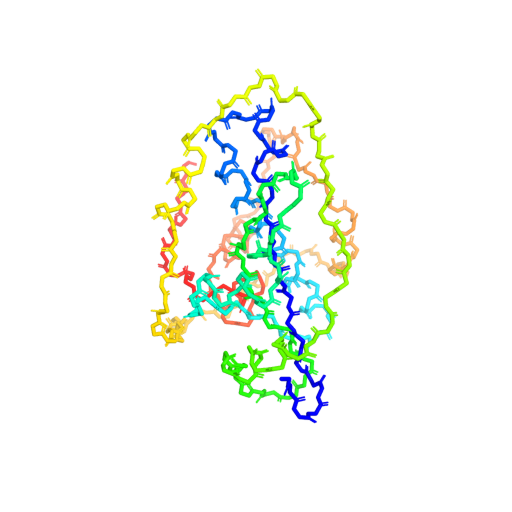48 -0.941 1.00 85.81 97 PRO A C 1
ATOM 722 O O . PRO A 1 97 ? -16.785 -0.367 -0.915 1.00 85.81 97 PRO A O 1
ATOM 725 N N . GLU A 1 98 ? -18.705 -1.370 -0.316 1.00 86.88 98 GLU A N 1
ATOM 726 C CA . GLU A 1 98 ? -19.237 -0.236 0.446 1.00 86.88 98 GLU A CA 1
ATOM 727 C C . GLU A 1 98 ? -18.763 -0.250 1.904 1.00 86.88 98 GLU A C 1
ATOM 729 O O . GLU A 1 98 ? -18.887 -1.265 2.597 1.00 86.88 98 GLU A O 1
ATOM 734 N N . ALA A 1 99 ? -18.272 0.895 2.388 1.00 88.81 99 ALA A N 1
ATOM 735 C CA . ALA A 1 99 ? -17.735 1.042 3.742 1.00 88.81 99 ALA A CA 1
ATOM 736 C C . ALA A 1 99 ? -18.724 0.615 4.830 1.00 88.81 99 ALA A C 1
ATOM 738 O O . ALA A 1 99 ? -18.381 -0.193 5.693 1.00 88.81 99 ALA A O 1
ATOM 739 N N . ASP A 1 100 ? -19.968 1.086 4.754 1.00 90.31 100 ASP A N 1
ATOM 740 C CA . ASP A 1 100 ? -20.972 0.858 5.795 1.00 90.31 100 ASP A CA 1
ATOM 741 C C . ASP A 1 100 ? -21.274 -0.628 6.012 1.00 90.31 100 ASP A C 1
ATOM 743 O O . ASP A 1 100 ? -21.392 -1.075 7.154 1.00 90.31 100 ASP A O 1
ATOM 747 N N . ALA A 1 101 ? -21.340 -1.416 4.936 1.00 90.19 101 ALA A N 1
ATOM 748 C CA . ALA A 1 101 ? -21.608 -2.849 5.018 1.00 90.19 101 ALA A CA 1
ATOM 749 C C . ALA A 1 101 ? -20.455 -3.620 5.681 1.00 90.19 101 ALA A C 1
ATOM 751 O O . ALA A 1 101 ? -20.684 -4.568 6.436 1.00 90.19 101 ALA A O 1
ATOM 752 N N . TRP A 1 102 ? -19.209 -3.230 5.407 1.00 92.19 102 TRP A N 1
ATOM 753 C CA . TRP A 1 102 ? -18.031 -3.851 6.015 1.00 92.19 102 TRP A CA 1
ATOM 754 C C . TRP A 1 102 ? -17.816 -3.402 7.456 1.00 92.19 102 TRP A C 1
ATOM 756 O O . TRP A 1 102 ? -17.516 -4.240 8.300 1.00 92.19 102 TRP A O 1
ATOM 766 N N . LEU A 1 103 ? -18.046 -2.126 7.763 1.00 92.69 103 LEU A N 1
ATOM 767 C CA . LEU A 1 103 ? -18.002 -1.610 9.131 1.00 92.69 103 LEU A CA 1
ATOM 768 C C . LEU A 1 103 ? -19.104 -2.219 10.000 1.00 92.69 103 LEU A C 1
ATOM 770 O O . LEU A 1 103 ? -18.854 -2.565 11.150 1.00 92.69 103 LEU A O 1
ATOM 774 N N . ALA A 1 104 ? -20.316 -2.386 9.462 1.00 92.25 104 ALA A N 1
ATOM 775 C CA . ALA A 1 104 ? -21.396 -3.068 10.167 1.00 92.25 104 ALA A CA 1
ATOM 776 C C . ALA A 1 104 ? -21.026 -4.511 10.506 1.00 92.25 104 ALA A C 1
ATOM 778 O O . ALA A 1 104 ? -21.212 -4.926 11.643 1.00 92.25 104 ALA A O 1
ATOM 779 N N . TRP A 1 105 ? -20.441 -5.236 9.553 1.00 90.69 105 TRP A N 1
ATOM 780 C CA . TRP A 1 105 ? -19.933 -6.581 9.797 1.00 90.69 105 TRP A CA 1
ATOM 781 C C . TRP A 1 105 ? -18.798 -6.601 10.834 1.00 90.69 105 TRP A C 1
ATOM 783 O O . TRP A 1 105 ? -18.810 -7.439 11.729 1.00 90.69 105 TRP A O 1
ATOM 793 N N . ALA A 1 106 ? -17.852 -5.662 10.753 1.00 90.94 106 ALA A N 1
ATOM 794 C CA . ALA A 1 106 ? -16.705 -5.597 11.658 1.00 90.94 106 ALA A CA 1
ATOM 795 C C . ALA A 1 106 ? -17.100 -5.296 13.113 1.00 90.94 106 ALA A C 1
ATOM 797 O O . ALA A 1 106 ? -16.425 -5.757 14.028 1.00 90.94 106 ALA A O 1
ATOM 798 N N . ARG A 1 107 ? -18.201 -4.562 13.341 1.00 89.94 107 ARG A N 1
ATOM 799 C CA . ARG A 1 107 ? -18.724 -4.287 14.693 1.00 89.94 107 ARG A CA 1
ATOM 800 C C . ARG A 1 107 ? -19.130 -5.550 15.450 1.00 89.94 107 ARG A C 1
ATOM 802 O O . ARG A 1 107 ? -18.946 -5.599 16.661 1.00 89.94 107 ARG A O 1
ATOM 809 N N . ASP A 1 108 ? -19.663 -6.539 14.740 1.00 89.88 108 ASP A N 1
ATOM 810 C CA . ASP A 1 108 ? -20.107 -7.811 15.319 1.00 89.88 108 ASP A CA 1
ATOM 811 C C . ASP A 1 108 ? -19.037 -8.914 15.195 1.00 89.88 108 ASP A C 1
ATOM 813 O O . ASP A 1 108 ? -19.244 -10.043 15.643 1.00 89.88 108 ASP A O 1
ATOM 817 N N . ALA A 1 109 ? -17.894 -8.610 14.572 1.00 89.12 109 ALA A N 1
ATOM 818 C CA . ALA A 1 109 ? -16.812 -9.561 14.370 1.00 89.12 109 ALA A CA 1
ATOM 819 C C . ALA A 1 109 ? -15.971 -9.744 15.642 1.00 89.12 109 ALA A C 1
ATOM 821 O O . ALA A 1 109 ? -15.680 -8.801 16.379 1.00 89.12 109 ALA A O 1
ATOM 822 N N . GLU A 1 110 ? -15.512 -10.975 15.870 1.00 90.44 110 GLU A N 1
ATOM 823 C CA . GLU A 1 110 ? -14.551 -11.263 16.929 1.00 90.44 110 GLU A CA 1
ATOM 824 C C . GLU A 1 110 ? -13.128 -11.046 16.413 1.00 90.44 110 GLU A C 1
ATOM 826 O O . GLU A 1 110 ? -12.609 -11.803 15.587 1.00 90.44 110 GLU A O 1
ATOM 831 N N . TRP A 1 111 ? -12.490 -9.999 16.923 1.00 88.31 111 TRP A N 1
ATOM 832 C CA . TRP A 1 111 ? -11.113 -9.685 16.592 1.00 88.31 111 TRP A CA 1
ATOM 833 C C . TRP A 1 111 ? -10.134 -10.724 17.134 1.00 88.31 111 TRP A C 1
ATOM 835 O O . TRP A 1 111 ? -10.076 -10.978 18.335 1.00 88.31 111 TRP A O 1
ATOM 845 N N . GLN A 1 112 ? -9.294 -11.252 16.246 1.00 89.19 112 GLN A N 1
ATOM 846 C CA . GLN A 1 112 ? -8.255 -12.218 16.589 1.00 89.19 112 GLN A CA 1
ATOM 847 C C . GLN A 1 112 ? -6.880 -11.545 16.659 1.00 89.19 112 GLN A C 1
ATOM 849 O O . GLN A 1 112 ? -6.572 -10.643 15.882 1.00 89.19 112 GLN A O 1
ATOM 854 N N . GLY A 1 113 ? -6.035 -12.019 17.576 1.00 86.88 113 GLY A N 1
ATOM 855 C CA . GLY A 1 113 ? -4.677 -11.510 17.781 1.00 86.88 113 GLY A CA 1
ATOM 856 C C . GLY A 1 113 ? -4.560 -10.478 18.906 1.00 86.88 113 GLY A C 1
ATOM 857 O O . GLY A 1 113 ? -5.533 -9.843 19.310 1.00 86.88 113 GLY A O 1
ATOM 858 N N . ARG A 1 114 ? -3.339 -10.335 19.432 1.00 86.94 114 ARG A N 1
ATOM 859 C CA . ARG A 1 114 ? -2.985 -9.389 20.497 1.00 86.94 114 ARG A CA 1
ATOM 860 C C . ARG A 1 114 ? -1.777 -8.557 20.053 1.00 86.94 114 ARG A C 1
ATOM 862 O O . ARG A 1 114 ? -0.807 -9.166 19.593 1.00 86.94 114 ARG A O 1
ATOM 869 N N . PRO A 1 115 ? -1.802 -7.222 20.220 1.00 90.62 115 PRO A N 1
ATOM 870 C CA . PRO A 1 115 ? -0.632 -6.385 19.983 1.00 90.62 115 PRO A CA 1
ATOM 871 C C . PRO A 1 115 ? 0.571 -6.880 20.790 1.00 90.62 115 PRO A C 1
ATOM 873 O O . PRO A 1 115 ? 0.453 -7.192 21.978 1.00 90.62 115 PRO A O 1
ATOM 876 N N . ASN A 1 116 ? 1.725 -6.989 20.136 1.00 90.62 116 ASN A N 1
ATOM 877 C CA . ASN A 1 116 ? 2.970 -7.372 20.791 1.00 90.62 116 ASN A CA 1
ATOM 878 C C . ASN A 1 116 ? 3.781 -6.121 21.126 1.00 90.62 116 ASN A C 1
ATOM 880 O O . ASN A 1 116 ? 4.006 -5.295 20.245 1.00 90.62 116 ASN A O 1
ATOM 884 N N . VAL A 1 117 ? 4.268 -6.028 22.362 1.00 92.50 117 VAL A N 1
ATOM 885 C CA . VAL A 1 117 ? 5.192 -4.966 22.775 1.00 92.50 117 VAL A CA 1
ATOM 886 C C . VAL A 1 117 ? 6.549 -5.232 22.128 1.00 92.50 117 VAL A C 1
ATOM 888 O O . VAL A 1 117 ? 7.141 -6.292 22.342 1.00 92.50 117 VAL A O 1
ATOM 891 N N . LEU A 1 118 ? 7.033 -4.297 21.316 1.00 89.81 118 LEU A N 1
ATOM 892 C CA . LEU A 1 118 ? 8.286 -4.451 20.579 1.00 89.81 118 LEU A CA 1
ATOM 893 C C . LEU A 1 118 ? 9.493 -4.053 21.425 1.00 89.81 118 LEU A C 1
ATOM 895 O O . LEU A 1 118 ? 10.523 -4.725 21.366 1.00 89.81 118 LEU A O 1
ATOM 899 N N . ASP A 1 119 ? 9.364 -2.995 22.223 1.00 87.38 119 ASP A N 1
ATOM 900 C CA . ASP A 1 119 ? 10.401 -2.529 23.130 1.00 87.38 119 ASP A CA 1
ATOM 901 C C . ASP A 1 119 ? 9.841 -2.259 24.534 1.00 87.38 119 ASP A C 1
ATOM 903 O O . ASP A 1 119 ? 9.121 -1.297 24.793 1.00 87.38 119 ASP A O 1
ATOM 907 N N . HIS A 1 120 ? 10.228 -3.101 25.493 1.00 86.31 120 HIS A N 1
ATOM 908 C CA . HIS A 1 120 ? 9.862 -2.918 26.899 1.00 86.31 120 HIS A CA 1
ATOM 909 C C . HIS A 1 120 ? 10.579 -1.731 27.570 1.00 86.31 120 HIS A C 1
ATOM 911 O O . HIS A 1 120 ? 10.239 -1.379 28.703 1.00 86.31 120 HIS A O 1
ATOM 917 N N . ARG A 1 121 ? 11.613 -1.156 26.938 1.00 85.38 121 ARG A N 1
ATOM 918 C CA . ARG A 1 121 ? 12.417 -0.038 27.453 1.00 85.38 121 ARG A CA 1
ATOM 919 C C . ARG A 1 121 ? 12.836 0.899 26.310 1.00 85.38 121 ARG A C 1
ATOM 921 O O . ARG A 1 121 ? 14.027 0.956 25.995 1.00 85.38 121 ARG A O 1
ATOM 928 N N . PRO A 1 122 ? 11.897 1.681 25.748 1.00 79.19 122 PRO A N 1
ATOM 929 C CA . PRO A 1 122 ? 12.183 2.567 24.626 1.00 79.19 122 PRO A CA 1
ATOM 930 C C . PRO A 1 122 ? 13.295 3.559 24.978 1.00 79.19 122 PRO A C 1
ATOM 932 O O . PRO A 1 122 ? 13.138 4.418 25.847 1.00 79.19 122 PRO A O 1
ATOM 935 N N . LEU A 1 123 ? 14.441 3.424 24.305 1.00 72.06 123 LEU A N 1
ATOM 936 C CA . LEU A 1 123 ? 15.615 4.283 24.509 1.00 72.06 123 LEU A CA 1
ATOM 937 C C . LEU A 1 123 ? 15.510 5.625 23.770 1.00 72.06 123 LEU A C 1
ATOM 939 O O . LEU A 1 123 ? 16.213 6.572 24.122 1.00 72.06 123 LEU A O 1
ATOM 943 N N . TYR A 1 124 ? 14.646 5.712 22.755 1.00 79.38 124 TYR A N 1
ATOM 944 C CA . TYR A 1 124 ? 14.502 6.882 21.892 1.00 79.38 124 TYR A CA 1
ATOM 945 C C . TYR A 1 124 ? 13.030 7.232 21.703 1.00 79.38 124 TYR A C 1
ATOM 947 O O . TYR A 1 124 ? 12.183 6.350 21.591 1.00 79.38 124 TYR A O 1
ATOM 955 N N . GLN A 1 125 ? 12.736 8.528 21.636 1.00 82.69 125 GLN A N 1
ATOM 956 C CA . GLN A 1 125 ? 11.410 9.041 21.318 1.00 82.69 125 GLN A CA 1
ATOM 957 C C . GLN A 1 125 ? 11.496 9.886 20.055 1.00 82.69 125 GLN A C 1
ATOM 959 O O . GLN A 1 125 ? 12.385 10.728 19.927 1.00 82.69 125 GLN A O 1
ATOM 964 N N . TRP A 1 126 ? 10.535 9.692 19.154 1.00 89.56 126 TRP A N 1
ATOM 965 C CA . TRP A 1 126 ? 10.436 10.437 17.900 1.00 89.56 126 TRP A CA 1
ATOM 966 C C . TRP A 1 126 ? 9.045 11.070 17.766 1.00 89.56 126 TRP A C 1
ATOM 968 O O . TRP A 1 126 ? 8.253 10.627 16.936 1.00 89.56 126 TRP A O 1
ATOM 978 N N . PRO A 1 127 ? 8.717 12.108 18.563 1.00 91.19 127 PRO A N 1
ATOM 979 C CA . PRO A 1 127 ? 7.378 12.707 18.567 1.00 91.19 127 PRO A CA 1
ATOM 980 C C . PRO A 1 127 ? 6.932 13.219 17.193 1.00 91.19 127 PRO A C 1
ATOM 982 O O . PRO A 1 127 ? 5.744 13.245 16.890 1.00 91.19 127 PRO A O 1
ATOM 985 N N . VAL A 1 128 ? 7.891 13.602 16.343 1.00 93.75 128 VAL A N 1
ATOM 986 C CA . VAL A 1 128 ? 7.626 14.053 14.974 1.00 93.75 128 VAL A CA 1
ATOM 987 C C . VAL A 1 128 ? 6.963 12.976 14.111 1.00 93.75 128 VAL A C 1
ATOM 989 O O . VAL A 1 128 ? 6.182 13.323 13.236 1.00 93.75 128 VAL A O 1
ATOM 992 N N . ILE A 1 129 ? 7.217 11.687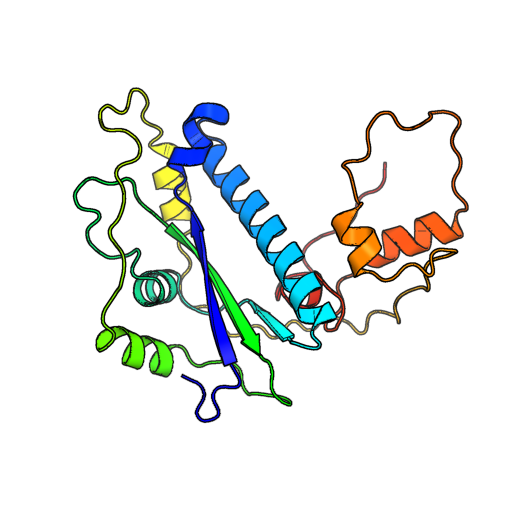 14.363 1.00 94.25 129 ILE A N 1
ATOM 993 C CA . ILE A 1 129 ? 6.595 10.594 13.603 1.00 94.25 129 ILE A CA 1
ATOM 994 C C . ILE A 1 129 ? 5.087 10.581 13.853 1.00 94.25 129 ILE A C 1
ATOM 996 O O . ILE A 1 129 ? 4.316 10.594 12.901 1.00 94.25 129 ILE A O 1
ATOM 1000 N N . GLU A 1 130 ? 4.673 10.631 15.120 1.00 91.38 130 GLU A N 1
ATOM 1001 C CA . GLU A 1 130 ? 3.255 10.684 15.493 1.00 91.38 130 GLU A CA 1
ATOM 1002 C C . GLU A 1 130 ? 2.598 11.981 15.010 1.00 91.38 130 GLU A C 1
ATOM 1004 O O . GLU A 1 130 ? 1.483 11.958 14.495 1.00 91.38 130 GLU A O 1
ATOM 1009 N N . ALA A 1 131 ? 3.309 13.111 15.092 1.00 95.00 131 ALA A N 1
ATOM 1010 C CA . ALA A 1 131 ? 2.812 14.381 14.570 1.00 95.00 131 ALA A CA 1
ATOM 1011 C C . ALA A 1 131 ? 2.569 14.335 13.052 1.00 95.00 131 ALA A C 1
ATOM 1013 O O . ALA A 1 131 ? 1.564 14.860 12.582 1.00 95.00 131 ALA A O 1
ATOM 1014 N N . VAL A 1 132 ? 3.470 13.708 12.285 1.00 95.44 132 VAL A N 1
ATOM 1015 C CA . VAL A 1 132 ? 3.302 13.525 10.835 1.00 95.44 132 VAL A CA 1
ATOM 1016 C C . VAL A 1 132 ? 2.178 12.538 10.536 1.00 95.44 132 VAL A C 1
ATOM 1018 O O . VAL A 1 132 ? 1.384 12.819 9.647 1.00 95.44 132 VAL A O 1
ATOM 1021 N N . SER A 1 133 ? 2.076 11.438 11.289 1.00 93.50 133 SER A N 1
ATOM 1022 C CA . SER A 1 133 ? 0.994 10.457 11.142 1.00 93.50 133 SER A CA 1
ATOM 1023 C C . SER A 1 133 ? -0.371 11.125 11.310 1.00 93.50 133 SER A C 1
ATOM 1025 O O . SER A 1 133 ? -1.169 11.120 10.383 1.00 93.50 133 SER A O 1
ATOM 1027 N N . HIS A 1 134 ? -0.580 11.838 12.421 1.00 93.44 134 HIS A N 1
ATOM 1028 C CA . HIS A 1 134 ? -1.822 12.572 12.673 1.00 93.44 134 HIS A CA 1
ATOM 1029 C C . HIS A 1 134 ? -2.061 13.699 11.651 1.00 93.44 134 HIS A C 1
ATOM 1031 O O . HIS A 1 134 ? -3.198 14.015 11.309 1.00 93.44 134 HIS A O 1
ATOM 1037 N N . ALA A 1 135 ? -1.013 14.373 11.169 1.00 95.75 135 ALA A N 1
ATOM 1038 C CA . ALA A 1 135 ? -1.169 15.400 10.136 1.00 95.75 135 ALA A CA 1
ATOM 1039 C C . ALA A 1 135 ? -1.556 14.815 8.767 1.00 95.75 135 ALA A C 1
ATOM 1041 O O . ALA A 1 135 ? -2.086 15.545 7.928 1.00 95.75 135 ALA A O 1
ATOM 1042 N N . ALA A 1 136 ? -1.270 13.532 8.539 1.00 93.62 136 ALA A N 1
ATOM 1043 C CA . ALA A 1 136 ? -1.615 12.808 7.325 1.00 93.62 136 ALA A CA 1
ATOM 1044 C C . ALA A 1 136 ? -3.007 12.155 7.378 1.00 93.62 136 ALA A C 1
ATOM 1046 O O . ALA A 1 136 ? -3.470 11.712 6.327 1.00 93.62 136 ALA A O 1
ATOM 1047 N N . ASP A 1 137 ? -3.670 12.145 8.543 1.00 93.62 137 ASP A N 1
ATOM 1048 C CA . ASP A 1 137 ? -5.006 11.571 8.722 1.00 93.62 137 ASP A CA 1
ATOM 1049 C C . ASP A 1 137 ? -5.983 12.095 7.668 1.00 93.62 137 ASP A C 1
ATOM 1051 O O . ASP A 1 137 ? -6.271 13.296 7.550 1.00 93.62 137 ASP A O 1
ATOM 1055 N N . LYS A 1 138 ? -6.528 11.161 6.898 1.00 92.75 138 LYS A N 1
ATOM 1056 C CA . LYS A 1 138 ? -7.365 11.462 5.749 1.00 92.75 138 LYS A CA 1
ATOM 1057 C C . LYS A 1 138 ? -8.844 11.251 6.089 1.00 92.75 138 LYS A C 1
ATOM 1059 O O . LYS A 1 138 ? -9.255 10.147 6.469 1.00 92.75 138 LYS A O 1
ATOM 1064 N N . PRO A 1 139 ? -9.704 12.267 5.881 1.00 93.38 139 PRO A N 1
ATOM 1065 C CA . PRO A 1 139 ? -11.147 12.087 5.977 1.00 93.38 139 PRO A CA 1
ATOM 1066 C C . PRO A 1 139 ? -11.682 11.248 4.806 1.00 93.38 139 PRO A C 1
ATOM 1068 O O . PRO A 1 139 ? -10.950 10.829 3.903 1.00 93.38 139 PRO A O 1
ATOM 1071 N N . ALA A 1 140 ? -12.994 11.014 4.804 1.00 90.88 140 ALA A N 1
ATOM 1072 C CA . ALA A 1 140 ? -13.660 10.429 3.652 1.00 90.88 140 ALA A CA 1
ATOM 1073 C C . ALA A 1 140 ? -13.492 11.376 2.459 1.00 90.88 140 ALA A C 1
ATOM 1075 O O . ALA A 1 140 ? -13.745 12.579 2.572 1.00 90.88 140 ALA A O 1
ATOM 1076 N N . THR A 1 141 ? -13.069 10.836 1.323 1.00 88.12 141 THR A N 1
ATOM 1077 C CA . THR A 1 141 ? -12.957 11.590 0.075 1.00 88.12 141 THR A CA 1
ATOM 1078 C C . THR A 1 141 ? -13.967 11.054 -0.935 1.00 88.12 141 THR A C 1
ATOM 1080 O O . THR A 1 141 ? -14.418 9.912 -0.821 1.00 88.12 141 THR A O 1
ATOM 1083 N N . PRO A 1 142 ? -14.391 11.863 -1.921 1.00 80.94 142 PRO A N 1
ATOM 1084 C CA . PRO A 1 142 ? -15.217 11.359 -3.008 1.00 80.94 142 PRO A CA 1
ATOM 1085 C C . PRO A 1 142 ? -14.532 10.180 -3.704 1.00 80.94 142 PRO A C 1
ATOM 1087 O O . PRO A 1 142 ? -13.310 10.179 -3.864 1.00 80.94 142 PRO A O 1
ATOM 1090 N N . VAL A 1 143 ? -15.319 9.202 -4.161 1.00 72.81 143 VAL A N 1
ATOM 1091 C CA . VAL A 1 143 ? -14.796 8.131 -5.015 1.00 72.81 143 VAL A CA 1
ATOM 1092 C C . VAL A 1 143 ? -14.277 8.771 -6.297 1.00 72.81 143 VAL A C 1
ATOM 1094 O O . VAL A 1 143 ? -15.055 9.229 -7.135 1.00 72.81 143 VAL A O 1
ATOM 1097 N N . PHE A 1 144 ? -12.958 8.822 -6.439 1.00 63.09 144 PHE A N 1
ATOM 1098 C CA . PHE A 1 144 ? -12.330 9.218 -7.682 1.00 63.09 144 PHE A CA 1
ATOM 1099 C C . PHE A 1 144 ? -12.100 7.954 -8.500 1.00 63.09 144 PHE A C 1
ATOM 1101 O O . PHE A 1 144 ? -11.215 7.157 -8.198 1.00 63.09 144 PHE A O 1
ATOM 1108 N N . PHE A 1 145 ? -12.922 7.751 -9.524 1.00 56.97 145 PHE A N 1
ATOM 1109 C CA . PHE A 1 145 ? -12.531 6.866 -10.610 1.00 56.97 145 PHE A CA 1
ATOM 1110 C C . PHE A 1 145 ? -11.529 7.663 -11.429 1.00 56.97 145 PHE A C 1
ATOM 1112 O O . PHE A 1 145 ? -11.937 8.671 -12.018 1.00 56.97 145 PHE A O 1
ATOM 1119 N N . PRO A 1 146 ? -10.234 7.305 -11.440 1.00 54.50 146 PRO A N 1
ATOM 1120 C CA . PRO A 1 146 ? -9.318 8.016 -12.299 1.00 54.50 146 PRO A CA 1
ATOM 1121 C C . PRO A 1 146 ? -9.860 7.975 -13.718 1.00 54.50 146 PRO A C 1
ATOM 1123 O O . PRO A 1 146 ? -10.122 6.904 -14.270 1.00 54.50 146 PRO A O 1
ATOM 1126 N N . MET A 1 147 ? -9.982 9.153 -14.325 1.00 48.97 147 MET A N 1
ATOM 1127 C CA . MET A 1 147 ? -9.868 9.260 -15.769 1.00 48.97 147 MET A CA 1
ATOM 1128 C C . MET A 1 147 ? -8.430 8.873 -16.108 1.00 48.97 147 MET A C 1
ATOM 1130 O O . MET A 1 147 ? -7.561 9.721 -16.306 1.00 48.97 147 MET A O 1
ATOM 1134 N N . MET A 1 148 ? -8.142 7.573 -16.093 1.00 57.09 148 MET A N 1
ATOM 1135 C CA . MET A 1 148 ? -6.929 7.074 -16.706 1.00 57.09 148 MET A CA 1
ATOM 1136 C C . MET A 1 148 ? -7.099 7.391 -18.179 1.00 57.09 148 MET A C 1
ATOM 1138 O O . MET A 1 148 ? -8.007 6.876 -18.825 1.00 57.09 148 MET A O 1
ATOM 1142 N N . HIS A 1 149 ? -6.302 8.341 -18.663 1.00 56.25 149 HIS A N 1
ATOM 1143 C CA . HIS A 1 149 ? -6.284 8.712 -20.069 1.00 56.25 149 HIS A CA 1
ATOM 1144 C C . HIS A 1 149 ? -6.184 7.439 -20.917 1.00 56.25 149 HIS A C 1
ATOM 1146 O O . HIS A 1 149 ? -5.572 6.467 -20.465 1.00 56.25 149 HIS A O 1
ATOM 1152 N N . ASP A 1 150 ? -6.743 7.464 -22.131 1.00 63.22 150 ASP A N 1
ATOM 1153 C CA . ASP A 1 150 ? -6.553 6.419 -23.144 1.00 63.22 150 ASP A CA 1
ATOM 1154 C C . ASP A 1 150 ? -5.059 6.319 -23.489 1.00 63.22 150 ASP A C 1
ATOM 1156 O O . ASP A 1 150 ? -4.558 6.870 -24.471 1.00 63.22 150 ASP A O 1
ATOM 1160 N N . ALA A 1 151 ? -4.303 5.672 -22.611 1.00 73.12 151 ALA A N 1
ATOM 1161 C CA . ALA A 1 151 ? -2.896 5.437 -22.783 1.00 73.12 151 ALA A CA 1
ATOM 1162 C C . ALA A 1 151 ? -2.743 4.401 -23.899 1.00 73.12 151 ALA A C 1
ATOM 1164 O O . ALA A 1 151 ? -3.502 3.427 -23.959 1.00 73.12 151 ALA A O 1
ATOM 1165 N N . PRO A 1 152 ? -1.758 4.577 -24.792 1.00 79.31 152 PRO A N 1
ATOM 1166 C CA . PRO A 1 152 ? -1.537 3.633 -25.871 1.00 79.31 152 PRO A CA 1
ATOM 1167 C C . PRO A 1 152 ? -1.270 2.237 -25.306 1.00 79.31 152 PRO A C 1
ATOM 1169 O O . PRO A 1 152 ? -0.730 2.086 -24.199 1.00 79.31 152 PRO A O 1
ATOM 1172 N N . ALA A 1 153 ? -1.619 1.220 -26.098 1.00 83.50 153 ALA A N 1
ATOM 1173 C CA . ALA A 1 153 ? -1.327 -0.167 -25.776 1.00 83.50 153 ALA A CA 1
ATOM 1174 C C . ALA A 1 153 ? 0.148 -0.328 -25.390 1.00 83.50 153 ALA A C 1
ATOM 1176 O O . ALA A 1 153 ? 1.037 0.313 -25.957 1.00 83.50 153 ALA A O 1
ATOM 1177 N N . VAL A 1 154 ? 0.383 -1.178 -24.395 1.00 84.94 154 VAL A N 1
ATOM 1178 C CA . VAL A 1 154 ? 1.711 -1.408 -23.837 1.00 84.94 154 VAL A CA 1
ATOM 1179 C C . VAL A 1 154 ? 2.671 -1.852 -24.934 1.00 84.94 154 VAL A C 1
ATOM 1181 O O . VAL A 1 154 ? 2.373 -2.771 -25.703 1.00 84.94 154 VAL A O 1
ATOM 1184 N N . ARG A 1 155 ? 3.851 -1.235 -24.977 1.00 86.69 155 ARG A N 1
ATOM 1185 C CA . ARG A 1 155 ? 4.889 -1.625 -25.929 1.00 86.69 155 ARG A CA 1
ATOM 1186 C C . ARG A 1 155 ? 5.366 -3.056 -25.633 1.00 86.69 155 ARG A C 1
ATOM 1188 O O . ARG A 1 155 ? 5.654 -3.379 -24.469 1.00 86.69 155 ARG A O 1
ATOM 1195 N N . PRO A 1 156 ? 5.480 -3.927 -26.654 1.00 82.25 156 PRO A N 1
ATOM 1196 C CA . PRO A 1 156 ? 6.031 -5.260 -26.459 1.00 82.25 156 PRO A CA 1
ATOM 1197 C C . PRO A 1 156 ? 7.479 -5.142 -25.976 1.00 82.25 156 PRO A C 1
ATOM 1199 O O . PRO A 1 156 ? 8.267 -4.367 -26.517 1.00 82.25 156 PRO A O 1
ATOM 1202 N N . ALA A 1 157 ? 7.823 -5.897 -24.934 1.00 76.44 157 ALA A N 1
ATOM 1203 C CA . ALA A 1 157 ? 9.203 -5.977 -24.480 1.00 76.44 157 ALA A CA 1
ATOM 1204 C C . ALA A 1 157 ? 10.019 -6.790 -25.494 1.00 76.44 157 ALA A C 1
ATOM 1206 O O . ALA A 1 157 ? 9.565 -7.829 -25.975 1.00 76.44 157 ALA A O 1
ATOM 1207 N N . ALA A 1 158 ? 11.224 -6.329 -25.819 1.00 69.19 158 ALA A N 1
ATOM 1208 C CA . ALA A 1 158 ? 12.136 -7.095 -26.654 1.00 69.19 158 ALA A CA 1
ATOM 1209 C C . ALA A 1 158 ? 12.778 -8.226 -25.829 1.00 69.19 158 ALA A C 1
ATOM 1211 O O . ALA A 1 158 ? 13.526 -7.953 -24.893 1.00 69.19 158 ALA A O 1
ATOM 1212 N N . GLY A 1 159 ? 12.534 -9.482 -26.214 1.00 63.53 159 GLY A N 1
ATOM 1213 C CA . GLY A 1 159 ? 13.508 -10.563 -26.017 1.00 63.53 159 GLY A CA 1
ATOM 1214 C C . GLY A 1 159 ? 13.487 -11.361 -24.709 1.00 63.53 159 GLY A C 1
ATOM 1215 O O . GLY A 1 159 ? 14.498 -11.993 -24.415 1.00 63.53 159 GLY A O 1
ATOM 1216 N N . ASP A 1 160 ? 12.391 -11.397 -23.946 1.00 68.81 160 ASP A N 1
ATOM 1217 C CA . ASP A 1 160 ? 12.279 -12.320 -22.804 1.00 68.81 160 ASP A CA 1
ATOM 1218 C C . ASP A 1 160 ? 10.915 -13.023 -22.765 1.00 68.81 160 ASP A C 1
ATOM 1220 O O . ASP A 1 160 ? 9.892 -12.414 -22.459 1.00 68.81 160 ASP A O 1
ATOM 1224 N N . GLU A 1 161 ? 10.912 -14.315 -23.099 1.00 80.69 161 GLU A N 1
ATOM 1225 C CA . GLU A 1 161 ? 9.721 -15.178 -23.107 1.00 80.69 161 GLU A CA 1
ATOM 1226 C C . GLU A 1 161 ? 9.549 -15.960 -21.796 1.00 80.69 161 GLU A C 1
ATOM 1228 O O . GLU A 1 161 ? 8.659 -16.808 -21.678 1.00 80.69 161 GLU A O 1
ATOM 1233 N N . ARG A 1 162 ? 10.405 -15.718 -20.792 1.00 87.25 162 ARG A N 1
ATOM 1234 C CA . ARG A 1 162 ? 10.300 -16.430 -19.517 1.00 87.25 162 ARG A CA 1
ATOM 1235 C C . ARG A 1 162 ? 8.954 -16.136 -18.849 1.00 87.25 162 ARG A C 1
ATOM 1237 O O . ARG A 1 162 ? 8.507 -14.988 -18.830 1.00 87.25 162 ARG A O 1
ATOM 1244 N N . PRO A 1 163 ? 8.332 -17.140 -18.205 1.00 88.88 163 PRO A N 1
ATOM 1245 C CA . PRO A 1 163 ? 7.147 -16.907 -17.396 1.00 88.88 163 PRO A CA 1
ATOM 1246 C C . PRO A 1 163 ? 7.422 -15.839 -16.334 1.00 88.88 163 PRO A C 1
ATOM 1248 O O . PRO A 1 163 ? 8.426 -15.910 -15.621 1.00 88.88 163 PRO A O 1
ATOM 1251 N N . ALA A 1 164 ? 6.504 -14.886 -16.171 1.00 88.81 164 ALA A N 1
ATOM 1252 C CA . ALA A 1 164 ? 6.656 -13.783 -15.220 1.00 88.81 164 ALA A CA 1
ATOM 1253 C C . ALA A 1 164 ? 6.957 -14.263 -13.786 1.00 88.81 164 ALA A C 1
ATOM 1255 O O . ALA A 1 164 ? 7.755 -13.649 -13.081 1.00 88.81 164 ALA A O 1
ATOM 1256 N N . MET A 1 165 ? 6.403 -15.407 -13.369 1.00 90.75 165 MET A N 1
ATOM 1257 C CA . MET A 1 165 ? 6.734 -16.029 -12.083 1.00 90.75 165 MET A CA 1
ATOM 1258 C C . MET A 1 165 ? 8.213 -16.413 -11.937 1.00 90.75 165 MET A C 1
ATOM 1260 O O . MET A 1 165 ? 8.770 -16.243 -10.853 1.00 90.75 165 MET A O 1
ATOM 1264 N N . ALA A 1 166 ? 8.840 -16.938 -12.994 1.00 90.69 166 ALA A N 1
ATOM 1265 C CA . ALA A 1 166 ? 10.260 -17.283 -12.975 1.00 90.69 166 ALA A CA 1
ATOM 1266 C C . ALA A 1 166 ? 11.101 -16.010 -12.831 1.00 90.69 166 ALA A C 1
ATOM 1268 O O . ALA A 1 166 ? 11.941 -15.919 -11.939 1.00 90.69 166 ALA A O 1
ATOM 1269 N N . VAL A 1 167 ? 10.772 -14.977 -13.617 1.00 89.81 167 VAL A N 1
ATOM 1270 C CA . VAL A 1 167 ? 11.431 -13.667 -13.542 1.00 89.81 167 VAL A CA 1
ATOM 1271 C C . VAL A 1 167 ? 11.313 -13.064 -12.141 1.00 89.81 167 VAL A C 1
ATOM 1273 O O . VAL A 1 167 ? 12.318 -12.654 -11.571 1.00 89.81 167 VAL A O 1
ATOM 1276 N N . ILE A 1 168 ? 10.116 -13.039 -11.543 1.00 89.62 168 ILE A N 1
ATOM 1277 C CA . ILE A 1 168 ? 9.889 -12.437 -10.218 1.00 89.62 168 ILE A CA 1
ATOM 1278 C C . ILE A 1 168 ? 10.673 -13.161 -9.116 1.00 89.62 168 ILE A C 1
ATOM 1280 O O . ILE A 1 168 ? 11.224 -12.493 -8.243 1.00 89.62 168 ILE A O 1
ATOM 1284 N N . ARG A 1 169 ? 10.737 -14.499 -9.149 1.00 89.12 169 ARG A N 1
ATOM 1285 C CA . ARG A 1 169 ? 11.436 -15.301 -8.128 1.00 89.12 169 ARG A CA 1
ATOM 1286 C C . ARG A 1 169 ? 12.955 -15.227 -8.239 1.00 89.12 169 ARG A C 1
ATOM 1288 O O . ARG A 1 169 ? 13.639 -15.355 -7.229 1.00 89.12 169 ARG A O 1
ATOM 1295 N N . GLU A 1 170 ? 13.473 -15.038 -9.448 1.00 88.25 170 GLU A N 1
ATOM 1296 C CA . GLU A 1 170 ? 14.913 -14.978 -9.711 1.00 88.25 170 GLU A CA 1
ATOM 1297 C C . GLU A 1 170 ? 15.465 -13.549 -9.736 1.00 88.25 170 GLU A C 1
ATOM 1299 O O . GLU A 1 170 ? 16.689 -13.368 -9.719 1.00 88.25 170 GLU A O 1
ATOM 1304 N N . ARG A 1 171 ? 14.597 -12.524 -9.778 1.00 85.00 171 ARG A N 1
ATOM 1305 C CA . ARG A 1 171 ? 15.048 -11.131 -9.819 1.00 85.00 171 ARG A CA 1
ATOM 1306 C C . ARG A 1 171 ? 15.897 -10.828 -8.589 1.00 85.00 171 ARG A C 1
ATOM 1308 O O . ARG A 1 171 ? 15.537 -11.134 -7.453 1.00 85.00 171 ARG A O 1
ATOM 1315 N N . ARG A 1 172 ? 17.006 -10.140 -8.818 1.00 80.00 172 ARG A N 1
ATOM 1316 C CA . ARG A 1 172 ? 17.859 -9.583 -7.770 1.00 80.00 172 ARG A CA 1
ATOM 1317 C C . ARG A 1 172 ? 17.996 -8.091 -8.005 1.00 80.00 172 ARG A C 1
ATOM 1319 O O . ARG A 1 172 ? 17.849 -7.635 -9.139 1.00 80.00 172 ARG A O 1
ATOM 1326 N N . SER A 1 173 ? 18.261 -7.336 -6.943 1.00 81.19 173 SER A N 1
ATOM 1327 C CA . SER A 1 173 ? 18.617 -5.926 -7.086 1.00 81.19 173 SER A CA 1
ATOM 1328 C C . SER A 1 173 ? 19.803 -5.820 -8.035 1.00 81.19 173 SER A C 1
ATOM 1330 O O . SER A 1 173 ? 20.831 -6.460 -7.813 1.00 81.19 173 SER A O 1
ATOM 1332 N N . ALA A 1 174 ? 19.649 -5.042 -9.100 1.00 78.94 174 ALA A N 1
ATOM 1333 C CA . ALA A 1 174 ? 20.742 -4.785 -10.016 1.00 78.94 174 ALA A CA 1
ATOM 1334 C C . ALA A 1 174 ? 21.797 -3.935 -9.295 1.00 78.94 174 ALA A C 1
ATOM 1336 O O . ALA A 1 174 ? 21.506 -2.864 -8.762 1.00 78.94 174 ALA A O 1
ATOM 1337 N N . GLN A 1 175 ? 23.015 -4.457 -9.236 1.00 83.56 175 GLN A N 1
ATOM 1338 C CA . GLN A 1 175 ? 24.184 -3.819 -8.642 1.00 83.56 175 GLN A CA 1
ATOM 1339 C C . GLN A 1 175 ? 25.336 -3.936 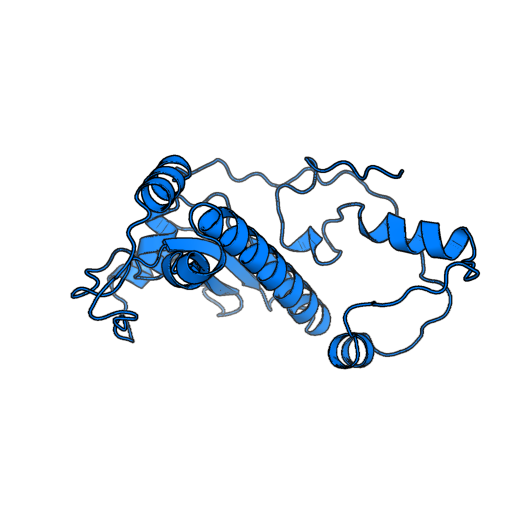-9.641 1.00 83.56 175 GLN A C 1
ATOM 1341 O O . GLN A 1 175 ? 25.343 -4.862 -10.447 1.00 83.56 175 GLN A O 1
ATOM 1346 N N . ALA A 1 176 ? 26.303 -3.017 -9.572 1.00 84.06 176 ALA A N 1
ATOM 1347 C CA . ALA A 1 176 ? 27.494 -3.026 -10.426 1.00 84.06 176 ALA A CA 1
ATOM 1348 C C . ALA A 1 176 ? 27.175 -3.079 -11.937 1.00 84.06 176 ALA A C 1
ATOM 1350 O O . ALA A 1 176 ? 27.626 -3.975 -12.647 1.00 84.06 176 ALA A O 1
ATOM 1351 N N . TYR A 1 177 ? 26.387 -2.113 -12.423 1.00 84.31 177 TYR A N 1
ATOM 1352 C CA . TYR A 1 177 ? 26.168 -1.940 -13.860 1.00 84.31 177 TYR A CA 1
ATOM 1353 C C . TYR A 1 177 ? 27.502 -1.767 -14.599 1.00 84.31 177 TYR A C 1
ATOM 1355 O O . TYR A 1 177 ? 28.382 -1.043 -14.128 1.00 84.31 177 TYR A O 1
ATOM 1363 N N . ASP A 1 178 ? 27.633 -2.419 -15.755 1.00 89.50 178 ASP A N 1
ATOM 1364 C CA . ASP A 1 178 ? 28.786 -2.257 -16.639 1.00 89.50 178 ASP A CA 1
ATOM 1365 C C . ASP A 1 178 ? 28.742 -0.862 -17.290 1.00 89.50 178 ASP A C 1
ATOM 1367 O O . ASP A 1 178 ? 27.808 -0.587 -18.047 1.00 89.50 178 ASP A O 1
ATOM 1371 N N . PRO A 1 179 ? 29.724 0.024 -17.034 1.00 88.00 179 PRO A N 1
ATOM 1372 C CA . PRO A 1 179 ? 29.754 1.356 -17.633 1.00 88.00 179 PRO A CA 1
ATOM 1373 C C . PRO A 1 179 ? 29.953 1.338 -19.157 1.00 88.00 179 PRO A C 1
ATOM 1375 O O . PRO A 1 179 ? 29.654 2.335 -19.808 1.00 88.00 179 PRO A O 1
ATOM 1378 N N . ALA A 1 180 ? 30.453 0.239 -19.734 1.00 92.88 180 ALA A N 1
ATOM 1379 C CA . ALA A 1 180 ? 30.542 0.047 -21.183 1.00 92.88 180 A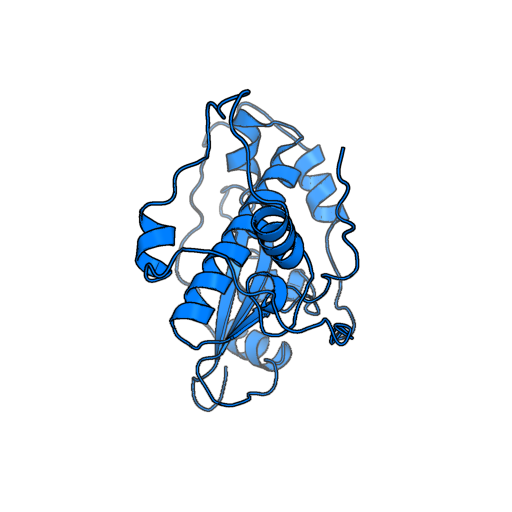LA A CA 1
ATOM 1380 C C . ALA A 1 180 ? 29.291 -0.635 -21.771 1.00 92.88 180 ALA A C 1
ATOM 1382 O O . ALA A 1 180 ? 29.173 -0.768 -22.993 1.00 92.88 180 ALA A O 1
ATOM 1383 N N . GLY A 1 181 ? 28.358 -1.064 -20.916 1.00 89.75 181 GLY A N 1
ATOM 1384 C CA . GLY A 1 181 ? 27.119 -1.709 -21.317 1.00 89.75 181 GLY A CA 1
ATOM 1385 C C . GLY A 1 181 ? 26.253 -0.772 -22.153 1.00 89.75 181 GLY A C 1
ATOM 1386 O O . GLY A 1 181 ? 26.025 0.383 -21.800 1.00 89.75 181 GLY A O 1
ATOM 1387 N N . THR A 1 182 ? 25.736 -1.282 -23.266 1.00 91.38 182 THR A N 1
ATOM 1388 C CA . THR A 1 182 ? 24.782 -0.557 -24.111 1.00 91.38 182 THR A CA 1
ATOM 1389 C C . THR A 1 182 ? 23.457 -1.304 -24.154 1.00 91.38 182 THR A C 1
ATOM 1391 O O . THR A 1 182 ? 23.401 -2.522 -23.975 1.00 91.38 182 THR A O 1
ATOM 1394 N N . MET A 1 183 ? 22.372 -0.567 -24.381 1.00 89.94 183 MET A N 1
ATOM 1395 C CA . MET A 1 183 ? 21.029 -1.114 -24.536 1.00 89.94 183 MET A CA 1
ATOM 1396 C C . MET A 1 183 ? 20.412 -0.544 -25.816 1.00 89.94 183 MET A C 1
ATOM 1398 O O . MET A 1 183 ? 20.534 0.661 -26.053 1.00 89.94 183 MET A O 1
ATOM 1402 N N . PRO A 1 184 ? 19.731 -1.360 -26.641 1.00 91.69 184 PRO A N 1
ATOM 1403 C CA . PRO A 1 184 ? 18.970 -0.840 -27.768 1.00 91.69 184 PRO A CA 1
ATOM 1404 C C . PRO A 1 184 ? 17.933 0.190 -27.306 1.00 91.69 184 PRO A C 1
ATOM 1406 O O . PRO A 1 184 ? 17.225 -0.042 -26.325 1.00 91.69 184 PRO A O 1
ATOM 1409 N N . LEU A 1 185 ? 17.787 1.295 -28.047 1.00 90.81 185 LEU A N 1
ATOM 1410 C CA . LEU A 1 185 ? 16.810 2.342 -27.721 1.00 90.81 185 LEU A CA 1
ATOM 1411 C C . LEU A 1 185 ? 15.389 1.775 -27.584 1.00 90.81 185 LEU A C 1
ATOM 1413 O O . LEU A 1 185 ? 14.689 2.118 -26.642 1.00 90.81 185 LEU A O 1
ATOM 1417 N N . ALA A 1 186 ? 14.999 0.840 -28.454 1.00 90.19 186 ALA A N 1
ATOM 1418 C CA . ALA A 1 186 ? 13.694 0.184 -28.384 1.00 90.19 186 ALA A CA 1
ATOM 1419 C C . ALA A 1 186 ? 13.463 -0.565 -27.054 1.00 90.19 186 ALA A C 1
ATOM 1421 O O . ALA A 1 186 ? 12.347 -0.578 -26.539 1.00 90.19 186 ALA A O 1
ATOM 1422 N N . THR A 1 187 ? 14.511 -1.158 -26.470 1.00 89.56 187 THR A N 1
ATOM 1423 C CA . THR A 1 187 ? 14.430 -1.807 -25.154 1.00 89.56 187 THR A CA 1
ATOM 1424 C C . THR A 1 187 ? 14.255 -0.768 -24.051 1.00 89.56 187 THR A C 1
ATOM 1426 O O . THR A 1 187 ? 13.399 -0.945 -23.187 1.00 89.56 187 THR A O 1
ATOM 1429 N N . LEU A 1 188 ? 15.007 0.337 -24.101 1.00 89.88 188 LEU A N 1
ATOM 1430 C CA . LEU A 1 188 ? 14.847 1.444 -23.156 1.00 89.88 188 LEU A CA 1
ATOM 1431 C C . LEU A 1 188 ? 13.432 2.034 -23.236 1.00 89.88 188 LEU A C 1
ATOM 1433 O O . LEU A 1 188 ? 12.774 2.179 -22.213 1.00 89.88 188 LEU A O 1
ATOM 1437 N N . GLU A 1 189 ? 12.925 2.304 -24.438 1.00 90.06 189 GLU A N 1
ATOM 1438 C CA . GLU A 1 189 ? 11.561 2.796 -24.650 1.00 90.06 189 GLU A CA 1
ATOM 1439 C C . GLU A 1 189 ? 10.505 1.836 -24.092 1.00 90.06 189 GLU A C 1
ATOM 1441 O O . GLU A 1 189 ? 9.548 2.282 -23.466 1.00 90.06 189 GLU A O 1
ATOM 1446 N N . ALA A 1 190 ? 10.679 0.522 -24.274 1.00 89.94 190 ALA A N 1
ATOM 1447 C CA . ALA A 1 190 ? 9.769 -0.477 -23.719 1.00 89.94 190 ALA A CA 1
ATOM 1448 C C . ALA A 1 190 ? 9.805 -0.533 -22.180 1.00 89.94 190 ALA A C 1
ATOM 1450 O O . ALA A 1 190 ? 8.779 -0.832 -21.569 1.00 89.94 190 ALA A O 1
ATOM 1451 N N . LEU A 1 191 ? 10.951 -0.240 -21.548 1.00 89.12 191 LEU A N 1
ATOM 1452 C CA . LEU A 1 191 ? 11.067 -0.107 -20.090 1.00 89.12 191 LEU A CA 1
ATOM 1453 C C . LEU A 1 191 ? 10.405 1.184 -19.597 1.00 89.12 191 LEU A C 1
ATOM 1455 O O . LEU A 1 191 ? 9.626 1.145 -18.647 1.00 89.12 191 LEU A O 1
ATOM 1459 N N . LEU A 1 192 ? 10.673 2.311 -20.261 1.00 89.75 192 LEU A N 1
ATOM 1460 C CA . LEU A 1 192 ? 10.084 3.612 -19.934 1.00 89.75 192 LEU A CA 1
ATOM 1461 C C . LEU A 1 192 ? 8.555 3.596 -20.084 1.00 89.75 192 LEU A C 1
ATOM 1463 O O . LEU A 1 192 ? 7.845 4.164 -19.259 1.00 89.75 192 LEU A O 1
ATOM 1467 N N . ASP A 1 193 ? 8.033 2.870 -21.074 1.00 88.88 193 ASP A N 1
ATOM 1468 C CA . ASP A 1 193 ? 6.594 2.688 -21.288 1.00 88.88 193 ASP A CA 1
ATOM 1469 C C . ASP A 1 193 ? 5.879 2.041 -20.088 1.00 88.88 193 ASP A C 1
ATOM 1471 O O . ASP A 1 193 ? 4.691 2.287 -19.869 1.00 88.88 193 ASP A O 1
ATOM 1475 N N . ARG A 1 194 ? 6.592 1.265 -19.256 1.00 88.00 194 ARG A N 1
ATOM 1476 C CA . ARG A 1 194 ? 6.033 0.662 -18.031 1.00 88.00 194 ARG A CA 1
ATOM 1477 C C . ARG A 1 194 ? 5.767 1.672 -16.924 1.00 88.00 194 ARG A C 1
ATOM 1479 O O . ARG A 1 194 ? 5.025 1.344 -16.004 1.00 88.00 194 ARG A O 1
ATOM 1486 N N . PHE A 1 195 ? 6.313 2.883 -17.025 1.00 86.31 195 PHE A N 1
ATOM 1487 C CA . PHE A 1 195 ? 6.019 3.980 -16.104 1.00 86.31 195 PHE A CA 1
ATOM 1488 C C . PHE A 1 195 ? 4.760 4.766 -16.483 1.00 86.31 195 PHE A C 1
ATOM 1490 O O . PHE A 1 195 ? 4.329 5.607 -15.703 1.00 86.31 195 PHE A O 1
ATOM 1497 N N . VAL A 1 196 ? 4.159 4.500 -17.651 1.00 84.94 196 VAL A N 1
ATOM 1498 C CA . VAL A 1 196 ? 2.886 5.115 -18.047 1.00 84.94 196 VAL A CA 1
ATOM 1499 C C . VAL A 1 196 ? 1.738 4.387 -17.342 1.00 84.94 196 VAL A C 1
ATOM 1501 O O . VAL A 1 196 ? 1.555 3.183 -17.580 1.00 84.94 196 VAL A O 1
ATOM 1504 N N . PRO A 1 197 ? 0.938 5.087 -16.520 1.00 83.56 197 PRO A N 1
ATOM 1505 C CA . PRO A 1 197 ? -0.160 4.453 -15.816 1.00 83.56 197 PRO A CA 1
ATOM 1506 C C . PRO A 1 197 ? -1.278 3.970 -16.736 1.00 83.56 197 PRO A C 1
ATOM 1508 O O . PRO A 1 197 ? -1.727 4.700 -17.619 1.00 83.56 197 PRO A O 1
ATOM 1511 N N . ARG A 1 198 ? -1.742 2.733 -16.522 1.00 82.69 198 ARG A N 1
ATOM 1512 C CA . ARG A 1 198 ? -2.827 2.096 -17.291 1.00 82.69 198 ARG A CA 1
ATOM 1513 C C . ARG A 1 198 ? -3.723 1.257 -16.383 1.00 82.69 198 ARG A C 1
ATOM 1515 O O . ARG A 1 198 ? -3.210 0.570 -15.503 1.00 82.69 198 ARG A O 1
ATOM 1522 N N . ALA A 1 199 ? -5.034 1.302 -16.622 1.00 76.50 199 ALA A N 1
ATOM 1523 C CA . ALA A 1 199 ? -6.040 0.699 -15.739 1.00 76.50 199 ALA A CA 1
ATOM 1524 C C . ALA A 1 199 ? -5.884 -0.816 -15.585 1.00 76.50 199 ALA A C 1
ATOM 1526 O O . ALA A 1 199 ? -6.092 -1.344 -14.501 1.00 76.50 199 ALA A O 1
ATOM 1527 N N . ASP A 1 200 ? -5.437 -1.491 -16.644 1.00 78.50 200 ASP A N 1
ATOM 1528 C CA . ASP A 1 200 ? -5.312 -2.950 -16.676 1.00 78.50 200 ASP A CA 1
ATOM 1529 C C . ASP A 1 200 ? -3.853 -3.424 -16.598 1.00 78.50 200 ASP A C 1
ATOM 1531 O O . ASP A 1 200 ? -3.538 -4.565 -16.941 1.00 78.50 200 ASP A O 1
ATOM 1535 N N . VAL A 1 201 ? -2.927 -2.550 -16.182 1.00 86.19 201 VAL A N 1
ATOM 1536 C CA . VAL A 1 201 ? -1.496 -2.880 -16.127 1.00 86.19 201 VAL A CA 1
ATOM 1537 C C . VAL A 1 201 ? -0.969 -2.723 -14.704 1.00 86.19 201 VAL A C 1
ATOM 1539 O O . VAL A 1 201 ? -1.008 -1.621 -14.153 1.00 86.19 201 VAL A O 1
ATOM 1542 N N . PRO A 1 202 ? -0.427 -3.791 -14.092 1.00 88.44 202 PRO A N 1
ATOM 1543 C CA . PRO A 1 202 ? 0.213 -3.684 -12.790 1.00 88.44 202 PRO A CA 1
ATOM 1544 C C . PRO A 1 202 ? 1.509 -2.850 -12.881 1.00 88.44 202 PRO A C 1
ATOM 1546 O O . PRO A 1 202 ? 2.208 -2.905 -13.896 1.00 88.44 202 PRO A O 1
ATOM 1549 N N . PRO A 1 203 ? 1.870 -2.098 -11.826 1.00 89.31 203 PRO A N 1
ATOM 1550 C CA . PRO A 1 203 ? 1.143 -1.966 -10.562 1.00 89.31 203 PRO A CA 1
ATOM 1551 C C . PRO A 1 203 ? 0.033 -0.898 -10.593 1.00 89.31 203 PRO A C 1
ATOM 1553 O O . PRO A 1 203 ? -0.692 -0.738 -9.615 1.00 89.31 203 PRO A O 1
ATOM 1556 N N . TRP A 1 204 ? -0.099 -0.163 -11.700 1.00 85.81 204 TRP A N 1
ATOM 1557 C CA . TRP A 1 204 ? -0.966 1.013 -11.828 1.00 85.81 204 TRP A CA 1
ATOM 1558 C C . TRP A 1 204 ? -2.447 0.702 -11.640 1.00 85.81 204 TRP A C 1
ATOM 1560 O O . TRP A 1 204 ? -3.150 1.498 -11.032 1.00 85.81 204 TRP A O 1
ATOM 1570 N N . ALA A 1 205 ? -2.890 -0.483 -12.060 1.00 80.44 205 ALA A N 1
ATOM 1571 C CA . ALA A 1 205 ? -4.251 -0.975 -11.843 1.00 80.44 205 ALA A CA 1
ATOM 1572 C C . ALA A 1 205 ? -4.705 -0.933 -10.368 1.00 80.44 205 ALA A C 1
ATOM 1574 O O . ALA A 1 205 ? -5.891 -0.786 -10.085 1.00 80.44 205 ALA A O 1
ATOM 1575 N N . ALA A 1 206 ? -3.764 -1.050 -9.423 1.00 86.75 206 ALA A N 1
ATOM 1576 C CA . ALA A 1 206 ? -4.057 -1.027 -7.992 1.00 86.75 206 ALA A CA 1
ATOM 1577 C C . ALA A 1 206 ? -4.069 0.387 -7.383 1.00 86.75 206 ALA A C 1
ATOM 1579 O O . ALA A 1 206 ? -4.482 0.541 -6.232 1.00 86.75 206 ALA A O 1
ATOM 1580 N N . LEU A 1 207 ? -3.620 1.411 -8.119 1.00 79.88 207 LEU A N 1
ATOM 1581 C CA . LEU A 1 207 ? -3.400 2.767 -7.614 1.00 79.88 207 LEU A CA 1
ATOM 1582 C C . LEU A 1 207 ? -4.305 3.784 -8.335 1.00 79.88 207 LEU A C 1
ATOM 1584 O O . LEU A 1 207 ? -4.083 4.070 -9.511 1.00 79.88 207 LEU A O 1
ATOM 1588 N N . PRO A 1 208 ? -5.282 4.396 -7.642 1.00 64.94 208 PRO A N 1
ATOM 1589 C CA . PRO A 1 208 ? -6.246 5.287 -8.281 1.00 64.94 208 PRO A CA 1
ATOM 1590 C C . PRO A 1 208 ? -5.698 6.679 -8.652 1.00 64.94 208 PRO A C 1
ATOM 1592 O O . PRO A 1 208 ? -6.335 7.365 -9.435 1.00 64.94 208 PRO A O 1
ATOM 1595 N N . GLU A 1 209 ? -4.537 7.123 -8.151 1.00 65.38 209 GLU A N 1
ATOM 1596 C CA . GLU A 1 209 ? -4.013 8.500 -8.356 1.00 65.38 209 GLU A CA 1
ATOM 1597 C C . GLU A 1 209 ? -2.692 8.548 -9.141 1.00 65.38 209 GLU A C 1
ATOM 1599 O O . GLU A 1 209 ? -1.722 9.215 -8.781 1.00 65.38 209 GLU A O 1
ATOM 1604 N N . SER A 1 210 ? -2.615 7.774 -10.214 1.00 60.91 210 SER A N 1
ATOM 1605 C CA . SER A 1 210 ? -1.365 7.606 -10.962 1.00 60.91 210 SER A CA 1
ATOM 1606 C C . SER A 1 210 ? -0.963 8.786 -11.869 1.00 60.91 210 SER A C 1
ATOM 1608 O O . SER A 1 210 ? 0.160 8.824 -12.364 1.00 60.91 210 SER A O 1
ATOM 1610 N N . ASP A 1 211 ? -1.838 9.774 -12.067 1.00 61.59 211 ASP A N 1
ATOM 1611 C CA . ASP A 1 211 ? -1.657 10.919 -12.974 1.00 61.59 211 ASP A CA 1
ATOM 1612 C C . ASP A 1 211 ? -0.776 12.050 -12.412 1.00 61.59 211 ASP A C 1
ATOM 1614 O O . ASP A 1 211 ? -0.508 13.035 -13.098 1.00 61.59 211 ASP A O 1
ATOM 1618 N N . ARG A 1 212 ? -0.279 11.911 -11.179 1.00 69.69 212 ARG A N 1
ATOM 1619 C CA . ARG A 1 212 ? 0.484 12.957 -10.471 1.00 69.69 212 ARG A CA 1
ATOM 1620 C C . ARG A 1 212 ? 2.000 12.766 -10.496 1.00 69.69 212 ARG A C 1
ATOM 1622 O O . ARG A 1 212 ? 2.724 13.476 -9.799 1.00 69.69 212 ARG A O 1
ATOM 1629 N N . LEU A 1 213 ? 2.491 11.800 -11.270 1.00 70.88 213 LEU A N 1
ATOM 1630 C CA . LEU A 1 213 ? 3.908 11.452 -11.348 1.00 70.88 213 LEU A CA 1
ATOM 1631 C C . LEU A 1 213 ? 4.446 11.707 -12.757 1.00 70.88 213 LEU A C 1
ATOM 1633 O O . LEU A 1 213 ? 3.951 11.155 -13.736 1.00 70.88 213 LEU A O 1
ATOM 1637 N N . HIS A 1 214 ? 5.505 12.511 -12.851 1.00 77.00 214 HIS A N 1
ATOM 1638 C CA . HIS A 1 214 ? 6.250 12.714 -14.090 1.00 77.00 214 HIS A CA 1
ATOM 1639 C C . HIS A 1 214 ? 7.600 12.009 -14.006 1.00 77.00 214 HIS A C 1
ATOM 1641 O O . HIS A 1 214 ? 8.373 12.232 -13.072 1.00 77.00 214 HIS A O 1
ATOM 1647 N N . LEU A 1 215 ? 7.900 11.177 -15.002 1.00 82.12 215 LEU A N 1
ATOM 1648 C CA . LEU A 1 215 ? 9.220 10.582 -15.145 1.00 82.12 215 LEU A CA 1
ATOM 1649 C C . LEU A 1 215 ? 10.211 11.646 -15.633 1.00 82.12 215 LEU A C 1
ATOM 1651 O O . LEU A 1 215 ? 10.006 12.248 -16.686 1.00 82.12 215 LEU A O 1
ATOM 1655 N N . LEU A 1 216 ? 11.290 11.853 -14.880 1.00 83.81 216 LEU A N 1
ATOM 1656 C CA . LEU A 1 216 ? 12.396 12.733 -15.254 1.00 83.81 216 LEU A CA 1
ATOM 1657 C C . LEU A 1 216 ? 13.624 11.887 -15.611 1.00 83.81 216 LEU A C 1
ATOM 1659 O O . LEU A 1 216 ? 14.044 11.047 -14.817 1.00 83.81 216 LEU A O 1
ATOM 1663 N N . LEU A 1 217 ? 14.193 12.122 -16.795 1.00 84.44 217 LEU A N 1
ATOM 1664 C CA . LEU A 1 217 ? 15.424 11.486 -17.273 1.00 84.44 217 LEU A CA 1
ATOM 1665 C C . LEU A 1 217 ? 16.566 12.507 -17.231 1.00 84.44 217 LEU A C 1
ATOM 1667 O O . LEU A 1 217 ? 16.356 13.662 -17.607 1.00 84.44 217 LEU A O 1
ATOM 1671 N N . PHE A 1 218 ? 17.742 12.085 -16.766 1.00 78.00 218 PHE A N 1
ATOM 1672 C CA . PHE A 1 218 ? 18.952 12.902 -16.646 1.00 78.00 218 PHE A CA 1
ATOM 1673 C C . PHE A 1 218 ? 20.148 12.219 -17.309 1.00 78.00 218 PHE A C 1
ATOM 1675 O O . PHE A 1 218 ? 20.144 10.968 -17.382 1.00 78.00 218 PHE A O 1
#